Protein AF-A0A832N9L0-F1 (afdb_monomer)

Nearest PDB structures (foldseek):
  5z09-assembly2_E-2  TM=8.535E-01  e=6.935E-09  Sulfurisphaera tokodaii str. 7
  5z09-assembly1_F-3  TM=8.499E-01  e=8.790E-09  Sulfurisphaera tokodaii str. 7
  5z0a-assembly2_C-3  TM=7.255E-01  e=1.412E-08  Sulfurisphaera tokodaii str. 7
  5z0a-assembly2_F  TM=7.229E-01  e=5.854E-08  Sulfurisphaera tokodaii str. 7
  5z0a-assembly1_E-2  TM=6.183E-01  e=2.268E-08  Sulfurisphaera tokodaii str. 7

Mean predicted aligned error: 8.1 Å

Foldseek 3Di:
DDDDPPPPPQDPVRDDPVRLPPQAQCCVQCVDVVVDPQPPLRPDPGNLSSLVCLQVSLVVDAAPDDPVQVVQQVPFDFDDDPPFAGTGGEAADALEAADGQEHEAEDPEYEYHEHNEYADHQEYAYEDPYYEYEYALEYHEHLEYHHEHHYAEHNEYEYNEYEEYYEAEEYVEYAYCAYAYPSEYAYAPEYHDRQHYEYYSEYEYYQEYGNEYAESEYAYAEPVVVVAGHYPNAHEAHYSEYHGYSEYDAHHEYFFFADPVQDFDWAADPNDIGGPVHSTHGEYAEHNEYAHHCEYEYHYFYEYACEYHYHNHYGGHYHYYNYYHDDDDDDDDDDDD

Sequence (337 aa):
MGEVKVLRTVDPYGLKPEEVPPMLLLHHYIREPERFRHAAVFQGRFAWDPLKAIGPYLEQLEPQVPSRAREAVAAAQPVSLRNGELQGRIVVEEGAEIEPFVLLRAVEGAIYIGPRARIRAFTRIEAKGGDLYLLEETVIGMGCDIEGFGAIGCGSTLVDTTLRGKVLIGEETKLTKAVVLGPSCVGNHCELRPGAFLRENSLLGDFVEFRSESKNSILLDGLRERGNDTAAAHYSYIGDSIIGRGVNFGAGTKTSNLKVDRSPVSVVVEGVRYPTGLRKFGAVVGDLTQTGCLAVFDPGALVGPETLVYPGAALRGYYPPRSIVKVRQVQEIVERR

pLDDT: mean 85.06, std 20.21, range [24.2, 98.88]

Solvent-accessible surface area (backbone atoms only — not comparable to full-atom values): 16357 Å² total; per-residue (Å²): 141,79,83,79,77,80,75,80,77,76,60,97,78,75,72,57,86,86,75,52,68,90,85,23,56,46,67,76,79,53,81,52,62,89,77,38,97,71,61,80,57,56,85,39,85,41,68,67,44,31,69,78,42,41,48,68,46,48,68,65,57,75,61,96,65,60,68,71,57,55,52,48,58,72,70,49,63,70,45,79,51,88,95,72,43,40,37,30,24,65,46,78,36,71,73,43,43,75,43,70,68,39,41,40,37,20,78,41,38,30,34,38,38,23,40,47,15,36,38,34,38,56,20,40,41,30,14,39,88,28,49,25,36,39,27,39,42,17,32,42,30,45,54,21,37,37,41,15,18,33,27,38,22,40,52,13,36,36,28,40,22,39,39,35,42,42,37,37,38,26,34,53,19,36,33,31,42,21,38,42,30,32,36,24,36,39,27,32,53,19,40,31,36,71,61,16,33,37,31,44,28,20,38,39,29,32,36,28,37,32,17,20,40,35,29,39,18,39,37,36,29,26,37,63,96,76,76,28,43,12,29,32,64,38,58,24,40,37,27,38,24,40,37,28,35,18,20,36,44,22,46,44,20,32,29,38,21,62,50,90,88,68,48,67,34,50,31,40,51,97,87,45,76,44,77,67,88,31,62,56,28,2,29,41,38,24,35,47,20,38,36,27,40,44,20,34,27,34,44,36,13,35,38,28,34,50,19,39,35,36,54,62,29,78,40,72,29,61,42,64,55,67,36,75,50,74,70,89,80,83,89,81,90,76,86,89,125

Structure (mmCIF, N/CA/C/O backbone):
data_AF-A0A832N9L0-F1
#
_entry.id   AF-A0A832N9L0-F1
#
loop_
_atom_site.group_PDB
_atom_site.id
_atom_site.type_symbol
_atom_site.label_atom_id
_atom_site.label_alt_id
_atom_site.label_comp_id
_atom_site.label_asym_id
_atom_site.label_entity_id
_atom_site.label_seq_id
_atom_site.pdbx_PDB_ins_code
_atom_site.Cartn_x
_atom_site.Cartn_y
_atom_site.Cartn_z
_atom_site.occupancy
_atom_site.B_iso_or_equiv
_atom_site.auth_seq_id
_atom_site.auth_comp_id
_atom_site.auth_asym_id
_atom_site.auth_atom_id
_atom_site.pdbx_PDB_model_num
ATOM 1 N N . MET A 1 1 ? -4.732 49.458 -4.883 1.00 34.81 1 MET A N 1
ATOM 2 C CA . MET A 1 1 ? -4.219 48.078 -5.018 1.00 34.81 1 MET A CA 1
ATOM 3 C C . MET A 1 1 ? -4.091 47.542 -3.600 1.00 34.81 1 MET A C 1
ATOM 5 O O . MET A 1 1 ? -3.136 47.882 -2.935 1.00 34.81 1 MET A O 1
ATOM 9 N N . GLY A 1 2 ? -5.115 46.982 -2.971 1.00 32.78 2 GLY A N 1
ATOM 10 C CA . GLY A 1 2 ? -5.870 45.798 -3.367 1.00 32.78 2 GLY A CA 1
ATOM 11 C C . GLY A 1 2 ? -5.664 44.767 -2.254 1.00 32.78 2 GLY A C 1
ATOM 12 O O . GLY A 1 2 ? -4.995 43.767 -2.476 1.00 32.78 2 GLY A O 1
ATOM 13 N N . GLU A 1 3 ? -6.137 45.072 -1.038 1.00 24.73 3 GLU A N 1
ATOM 14 C CA . GLU A 1 3 ? -6.101 44.133 0.087 1.00 24.73 3 GLU A CA 1
ATOM 15 C C . GLU A 1 3 ? -7.002 42.938 -0.229 1.00 24.73 3 GLU A C 1
ATOM 17 O O . GLU A 1 3 ? -8.202 43.073 -0.488 1.00 24.73 3 GLU A O 1
ATOM 22 N N . VAL A 1 4 ? -6.398 41.754 -0.231 1.00 25.95 4 VAL A N 1
ATOM 23 C CA . VAL A 1 4 ? -7.092 40.484 -0.397 1.00 25.95 4 VAL A CA 1
ATOM 24 C C . VAL A 1 4 ? -7.967 40.262 0.837 1.00 25.95 4 VAL A C 1
ATOM 26 O O . VAL A 1 4 ? -7.478 39.992 1.932 1.00 25.95 4 VAL A O 1
ATOM 29 N N . LYS A 1 5 ? -9.287 40.369 0.651 1.00 24.44 5 LYS A N 1
ATOM 30 C CA . LYS A 1 5 ? -10.292 39.885 1.602 1.00 24.44 5 LYS A CA 1
ATOM 31 C C . LYS A 1 5 ? -10.069 38.391 1.832 1.00 24.44 5 LYS A C 1
ATOM 33 O O . LYS A 1 5 ? -10.414 37.576 0.979 1.00 24.44 5 LYS A O 1
ATOM 38 N N . VAL A 1 6 ? -9.568 38.028 3.010 1.00 26.53 6 VAL A N 1
ATOM 39 C CA . VAL A 1 6 ? -9.720 36.668 3.533 1.00 26.53 6 VAL A CA 1
ATOM 40 C C . VAL A 1 6 ? -11.212 36.464 3.783 1.00 26.53 6 VAL A C 1
ATOM 42 O O . VAL A 1 6 ? -11.793 37.024 4.716 1.00 26.53 6 VAL A O 1
ATOM 45 N N . LEU A 1 7 ? -11.857 35.717 2.889 1.00 24.20 7 LEU A N 1
ATOM 46 C CA . LEU A 1 7 ? -13.220 35.247 3.077 1.00 24.20 7 LEU A CA 1
ATOM 47 C C . LEU A 1 7 ? -13.243 34.398 4.349 1.00 24.20 7 LEU A C 1
ATOM 49 O O . LEU A 1 7 ? -12.723 33.286 4.375 1.00 24.20 7 LEU A O 1
ATOM 53 N N . ARG A 1 8 ? -13.852 34.938 5.410 1.00 29.02 8 ARG A N 1
ATOM 54 C CA . ARG A 1 8 ? -14.353 34.150 6.538 1.00 29.02 8 ARG A CA 1
ATOM 55 C C . ARG A 1 8 ? -15.332 33.125 5.966 1.00 29.02 8 ARG A C 1
ATOM 57 O O . ARG A 1 8 ? -16.498 33.439 5.742 1.00 29.02 8 ARG A O 1
ATOM 64 N N . THR A 1 9 ? -14.852 31.919 5.688 1.00 29.98 9 THR A N 1
ATOM 65 C CA . THR A 1 9 ? -15.706 30.771 5.397 1.00 29.98 9 THR A CA 1
ATOM 66 C C . THR A 1 9 ? -16.402 30.387 6.690 1.00 29.98 9 THR A C 1
ATOM 68 O O . THR A 1 9 ? -15.803 29.833 7.609 1.00 29.98 9 THR A O 1
ATOM 71 N N . VAL A 1 10 ? -17.668 30.777 6.759 1.00 29.03 10 VAL A N 1
ATOM 72 C CA . VAL A 1 10 ? -18.634 30.364 7.767 1.00 29.03 10 VAL A CA 1
ATOM 73 C C . VAL A 1 10 ? -18.760 28.841 7.702 1.00 29.03 10 VAL A C 1
ATOM 75 O O . VAL A 1 10 ? -19.057 28.278 6.650 1.00 29.03 10 VAL A O 1
ATOM 78 N N . ASP A 1 11 ? -18.494 28.188 8.830 1.00 36.66 11 ASP A N 1
ATOM 79 C CA . ASP A 1 11 ? -18.790 26.780 9.075 1.00 36.66 11 ASP A CA 1
ATOM 80 C C . ASP A 1 11 ? -20.298 26.518 8.864 1.00 36.66 11 ASP A C 1
ATOM 82 O O . ASP A 1 11 ? -21.103 27.154 9.551 1.00 36.66 11 ASP A O 1
ATOM 86 N N . PRO A 1 12 ? -20.716 25.583 7.986 1.00 33.91 12 PRO A N 1
ATOM 87 C CA . PRO A 1 12 ? -22.130 25.237 7.808 1.00 33.91 12 PRO A CA 1
ATOM 88 C C . PRO A 1 12 ? -22.796 24.642 9.065 1.00 33.91 12 PRO A C 1
ATOM 90 O O . PRO A 1 12 ? -24.011 24.456 9.068 1.00 33.91 12 PRO A O 1
ATOM 93 N N . TYR A 1 13 ? -22.037 24.366 10.132 1.00 38.78 13 TYR A N 1
ATOM 94 C CA . TYR A 1 13 ? -22.531 23.811 11.396 1.00 38.78 13 TYR A CA 1
ATOM 95 C C . TYR A 1 13 ? -22.409 24.759 12.601 1.00 38.78 13 TYR A C 1
ATOM 97 O O . TYR A 1 13 ? -22.777 24.371 13.707 1.00 38.78 13 TYR A O 1
ATOM 105 N N . GLY A 1 14 ? -21.943 26.000 12.404 1.00 35.03 14 GLY A N 1
ATOM 106 C CA . GLY A 1 14 ? -22.014 27.062 13.417 1.00 35.03 14 GLY A CA 1
ATOM 107 C C . GLY A 1 14 ? -21.220 26.839 14.712 1.00 35.03 14 GLY A C 1
ATOM 108 O O . GLY A 1 14 ? -21.546 27.471 15.714 1.00 35.03 14 GLY A O 1
ATOM 109 N N . LEU A 1 15 ? -20.199 25.975 14.723 1.00 38.72 15 LEU A N 1
ATOM 110 C CA . LEU A 1 15 ? -19.393 25.724 15.925 1.00 38.72 15 LEU A CA 1
ATOM 111 C C . LEU A 1 15 ? -18.181 26.659 15.964 1.00 38.72 15 LEU A C 1
ATOM 113 O O . LEU A 1 15 ? -17.512 26.867 14.945 1.00 38.72 15 LEU A O 1
ATOM 117 N N . LYS A 1 16 ? -17.863 27.211 17.141 1.00 35.41 16 LYS A N 1
ATOM 118 C CA . LYS A 1 16 ? -16.659 28.038 17.301 1.00 35.41 16 LYS A CA 1
ATOM 119 C C . LYS A 1 16 ? -15.402 27.152 17.250 1.00 35.41 16 LYS A C 1
ATOM 121 O O . LYS A 1 16 ? -15.443 26.021 17.730 1.00 35.41 16 LYS A O 1
ATOM 126 N N . PRO A 1 17 ? -14.261 27.646 16.731 1.00 37.56 17 PRO A N 1
ATOM 127 C CA . PRO A 1 17 ? -12.997 26.891 16.675 1.00 37.56 17 PRO A CA 1
ATOM 128 C C . PRO A 1 17 ? -12.524 26.331 18.028 1.00 37.56 17 PRO A C 1
ATOM 130 O O . PRO A 1 17 ? -11.826 25.327 18.075 1.00 37.56 17 PRO A O 1
ATOM 133 N N . GLU A 1 18 ? -12.936 26.975 19.116 1.00 39.94 18 GLU A N 1
ATOM 134 C CA . GLU A 1 18 ? -12.575 26.685 20.512 1.00 39.94 18 GLU A CA 1
ATOM 135 C C . GLU A 1 18 ? -13.487 25.612 21.146 1.00 39.94 18 GLU A C 1
ATOM 137 O O . GLU A 1 18 ? -13.182 25.075 22.205 1.00 39.94 18 GLU A O 1
ATOM 142 N N . GLU A 1 19 ? -14.604 25.286 20.483 1.00 39.38 19 GLU A N 1
ATOM 143 C CA . GLU A 1 19 ? -15.610 24.292 20.895 1.00 39.38 19 GLU A CA 1
ATOM 144 C C . GLU A 1 19 ? -15.418 22.943 20.173 1.00 39.38 19 GLU A C 1
ATOM 146 O O . GLU A 1 19 ? -16.150 21.983 20.416 1.00 39.38 19 GLU A O 1
ATOM 151 N N . VAL A 1 20 ? -14.428 22.850 19.279 1.00 39.00 20 VAL A N 1
ATOM 152 C CA . VAL A 1 20 ? -13.990 21.587 18.680 1.00 39.00 20 VAL A CA 1
ATOM 153 C C . VAL A 1 20 ? -13.018 20.944 19.672 1.00 39.00 20 VAL A C 1
ATOM 155 O O . VAL A 1 20 ? -11.982 21.551 19.956 1.00 39.00 20 VAL A O 1
ATOM 158 N N . PRO A 1 21 ? -13.298 19.745 20.225 1.00 34.75 21 PRO A N 1
ATOM 159 C CA . PRO A 1 21 ? -12.350 19.102 21.122 1.00 34.75 21 PRO A CA 1
ATOM 160 C C . PRO A 1 21 ? -10.992 18.978 20.407 1.00 34.75 21 PRO A C 1
ATOM 162 O O . PRO A 1 21 ? -10.986 18.754 19.192 1.00 34.75 21 PRO A O 1
ATOM 165 N N . PRO A 1 22 ? -9.848 19.009 21.115 1.00 40.19 22 PRO A N 1
ATOM 166 C CA . PRO A 1 22 ? -8.506 18.790 20.544 1.00 40.19 22 PRO A CA 1
ATOM 167 C C . PRO A 1 22 ? -8.321 17.480 19.731 1.00 40.19 22 PRO A C 1
ATOM 169 O O . PRO A 1 22 ? -7.238 17.190 19.236 1.00 40.19 22 PRO A O 1
ATOM 172 N N . MET A 1 23 ? -9.375 16.673 19.603 1.00 38.78 23 MET A N 1
ATOM 173 C CA . MET A 1 23 ? -9.450 15.259 19.236 1.00 38.78 23 MET A CA 1
ATOM 174 C C . MET A 1 23 ? -9.637 14.972 17.740 1.00 38.78 23 MET A C 1
ATOM 176 O O . MET A 1 23 ? -9.921 13.838 17.360 1.00 38.78 23 MET A O 1
ATOM 180 N N . LEU A 1 24 ? -9.506 15.977 16.878 1.00 43.91 24 LEU A N 1
ATOM 181 C CA . LEU A 1 24 ? -9.809 15.856 15.445 1.00 43.91 24 LEU A CA 1
ATOM 182 C C . LEU A 1 24 ? -8.749 16.468 14.523 1.00 43.91 24 LEU A C 1
ATOM 184 O O . LEU A 1 24 ? -8.875 16.380 13.304 1.00 43.91 24 LEU A O 1
ATOM 188 N N . LEU A 1 25 ? -7.680 17.023 15.095 1.00 40.19 25 LEU A N 1
ATOM 189 C CA . LEU A 1 25 ? -6.563 17.581 14.349 1.00 40.19 25 LEU A CA 1
ATOM 190 C C . LEU A 1 25 ? -5.499 16.511 14.102 1.00 40.19 25 LEU A C 1
ATOM 192 O O . LEU A 1 25 ? -4.836 16.024 15.017 1.00 40.19 25 LEU A O 1
ATOM 196 N N . LEU A 1 26 ? -5.265 16.234 12.824 1.00 42.19 26 LEU A N 1
ATOM 197 C CA . LEU A 1 26 ? -4.136 15.453 12.314 1.00 42.19 26 LEU A CA 1
ATOM 198 C C . LEU A 1 26 ? -2.754 16.004 12.710 1.00 42.19 26 LEU A C 1
ATOM 200 O O . LEU A 1 26 ? -1.742 15.329 12.546 1.00 42.19 26 LEU A O 1
ATOM 204 N N . HIS A 1 27 ? -2.715 17.204 13.292 1.00 35.72 27 HIS A N 1
ATOM 205 C CA . HIS A 1 27 ? -1.514 17.924 13.700 1.00 35.72 27 HIS A CA 1
ATOM 206 C C . HIS A 1 27 ? -0.640 17.171 14.723 1.00 35.72 27 HIS A C 1
ATOM 208 O O . HIS A 1 27 ? 0.566 17.383 14.760 1.00 35.72 27 HIS A O 1
ATOM 214 N N . HIS A 1 28 ? -1.202 16.257 15.528 1.00 37.06 28 HIS A N 1
ATOM 215 C CA . HIS A 1 28 ? -0.383 15.406 16.406 1.00 37.06 28 HIS A CA 1
ATOM 216 C C . HIS A 1 28 ? 0.198 14.172 15.690 1.00 37.06 28 HIS A C 1
ATOM 218 O O . HIS A 1 28 ? 1.250 13.675 16.088 1.00 37.06 28 HIS A O 1
ATOM 224 N N . TYR A 1 29 ? -0.454 13.705 14.619 1.00 40.94 29 TYR A N 1
ATOM 225 C CA . TYR A 1 29 ? -0.034 12.543 13.825 1.00 40.94 29 TYR A CA 1
ATOM 226 C C . TYR A 1 29 ? 1.082 12.875 12.829 1.00 40.94 29 TYR A C 1
ATOM 228 O O . TYR A 1 29 ? 1.861 12.003 12.457 1.00 40.94 29 TYR A O 1
ATOM 236 N N . ILE A 1 30 ? 1.213 14.150 12.452 1.00 42.72 30 ILE A N 1
ATOM 237 C CA . ILE A 1 30 ? 2.228 14.643 11.516 1.00 42.72 30 ILE A CA 1
ATOM 238 C C . ILE A 1 30 ? 3.108 15.656 12.246 1.00 42.72 30 ILE A C 1
ATOM 240 O O . ILE A 1 30 ? 3.036 16.859 12.022 1.00 42.72 30 ILE A O 1
ATOM 244 N N . ARG A 1 31 ? 3.939 15.167 13.171 1.00 34.69 31 ARG A N 1
ATOM 245 C CA . ARG A 1 31 ? 4.931 16.005 13.867 1.00 34.69 31 ARG A CA 1
ATOM 246 C C . ARG A 1 31 ? 6.103 16.440 12.978 1.00 34.69 31 ARG A C 1
ATOM 248 O O . ARG A 1 31 ? 6.899 17.259 13.417 1.00 34.69 31 ARG A O 1
ATOM 255 N N . GLU A 1 32 ? 6.207 15.921 11.754 1.00 36.12 32 GLU A N 1
ATOM 256 C CA . GLU A 1 32 ? 7.332 16.187 10.850 1.00 36.12 32 GLU A CA 1
ATOM 257 C C . GLU A 1 32 ? 6.875 16.310 9.378 1.00 36.12 32 GLU A C 1
ATOM 259 O O . GLU A 1 32 ? 7.109 15.403 8.579 1.00 36.12 32 GLU A O 1
ATOM 264 N N . PRO A 1 33 ? 6.212 17.418 8.986 1.00 34.31 33 PRO A N 1
ATOM 265 C CA . PRO A 1 33 ? 5.787 17.651 7.598 1.00 34.31 33 PRO A CA 1
ATOM 266 C C . PRO A 1 33 ? 6.955 17.669 6.595 1.00 34.31 33 PRO A C 1
ATOM 268 O O . PRO A 1 33 ? 6.757 17.342 5.433 1.00 34.31 33 PRO A O 1
ATOM 271 N N . GLU A 1 34 ? 8.174 17.965 7.053 1.00 34.81 34 GLU A N 1
ATOM 272 C CA . GLU A 1 34 ? 9.410 17.933 6.256 1.00 34.81 34 GLU A CA 1
ATOM 273 C C . GLU A 1 34 ? 9.830 16.502 5.849 1.00 34.81 34 GLU A C 1
ATOM 275 O O . GLU A 1 34 ? 10.510 16.318 4.841 1.00 34.81 34 GLU A O 1
ATOM 280 N N . ARG A 1 35 ? 9.431 15.473 6.619 1.00 37.09 35 ARG A N 1
ATOM 281 C CA . ARG A 1 35 ? 9.745 14.059 6.324 1.00 37.09 35 ARG A CA 1
ATOM 282 C C . ARG A 1 35 ? 8.719 13.392 5.413 1.00 37.09 35 ARG A C 1
ATOM 284 O O . ARG A 1 35 ? 9.039 12.413 4.751 1.00 37.09 35 ARG A O 1
ATOM 291 N N . PHE A 1 36 ? 7.511 13.944 5.332 1.00 39.38 36 PHE A N 1
ATOM 292 C CA . PHE A 1 36 ? 6.449 13.451 4.463 1.00 39.38 36 PHE A CA 1
ATOM 293 C C . PHE A 1 36 ? 6.337 14.332 3.218 1.00 39.38 36 PHE A C 1
ATOM 295 O O . PHE A 1 36 ? 5.677 15.370 3.233 1.00 39.38 36 PHE A O 1
ATOM 302 N N . ARG A 1 37 ? 6.843 13.855 2.073 1.00 40.78 37 ARG A N 1
ATOM 303 C CA . ARG A 1 37 ? 6.561 14.472 0.756 1.00 40.78 37 ARG A CA 1
ATOM 304 C C . ARG A 1 37 ? 5.060 14.450 0.385 1.00 40.78 37 ARG A C 1
ATOM 306 O O . ARG A 1 37 ? 4.681 14.979 -0.654 1.00 40.78 37 ARG A O 1
ATOM 313 N N . HIS A 1 38 ? 4.201 13.874 1.240 1.00 43.31 38 HIS A N 1
ATOM 314 C CA . HIS A 1 38 ? 2.787 13.598 0.990 1.00 43.31 38 HIS A CA 1
ATOM 315 C C . HIS A 1 38 ? 1.777 14.324 1.922 1.00 43.31 38 HIS A C 1
ATOM 317 O O . HIS A 1 38 ? 0.628 13.902 2.060 1.00 43.31 38 HIS A O 1
ATOM 323 N N . ALA A 1 39 ? 2.180 15.415 2.582 1.00 37.22 39 ALA A N 1
ATOM 324 C CA . ALA A 1 39 ? 1.430 16.042 3.682 1.00 37.22 39 ALA A CA 1
ATOM 325 C C . ALA A 1 39 ? 0.115 16.781 3.313 1.00 37.22 39 ALA A C 1
ATOM 327 O O . ALA A 1 39 ? -0.620 17.201 4.210 1.00 37.22 39 ALA A O 1
ATOM 328 N N . ALA A 1 40 ? -0.225 16.956 2.030 1.00 42.19 40 ALA A N 1
ATOM 329 C CA . ALA A 1 40 ? -1.304 17.871 1.625 1.00 42.19 40 ALA A CA 1
ATOM 330 C C . ALA A 1 40 ? -2.737 17.391 1.962 1.00 42.19 40 ALA A C 1
ATOM 332 O O . ALA A 1 40 ? -3.645 18.213 2.064 1.00 42.19 40 ALA A O 1
ATOM 333 N N . VAL A 1 41 ? -2.966 16.090 2.187 1.00 47.59 41 VAL A N 1
ATOM 334 C CA . VAL A 1 41 ? -4.328 15.523 2.397 1.00 47.59 41 VAL A CA 1
ATOM 335 C C . VAL A 1 41 ? -4.897 15.800 3.789 1.00 47.59 41 VAL A C 1
ATOM 337 O O . VAL A 1 41 ? -6.071 15.560 4.060 1.00 47.59 41 VAL A O 1
ATOM 340 N N . PHE A 1 42 ? -4.065 16.278 4.707 1.00 51.81 42 PHE A N 1
ATOM 341 C CA . PHE A 1 42 ? -4.336 16.191 6.137 1.00 51.81 42 PHE A CA 1
ATOM 342 C C . PHE A 1 42 ? -4.839 17.493 6.777 1.00 51.81 42 PHE A C 1
ATOM 344 O O . PHE A 1 42 ? -4.946 17.582 7.998 1.00 51.81 42 PHE A O 1
ATOM 351 N N . GLN A 1 43 ? -5.207 18.490 5.968 1.00 52.72 43 GLN A N 1
ATOM 352 C CA . GLN A 1 43 ? -5.701 19.803 6.417 1.00 52.72 43 GLN A CA 1
ATOM 353 C C . GLN A 1 43 ? -7.213 19.828 6.740 1.00 52.72 43 GLN A C 1
ATOM 355 O O . GLN A 1 43 ? -7.864 20.868 6.659 1.00 52.72 43 GLN A O 1
ATOM 360 N N . GLY A 1 44 ? -7.793 18.675 7.083 1.00 57.47 44 GLY A N 1
ATOM 361 C CA . GLY A 1 44 ? -9.218 18.531 7.381 1.00 57.47 44 GLY A CA 1
ATOM 362 C C . GLY A 1 44 ? -9.611 19.017 8.778 1.00 57.47 44 GLY A C 1
ATOM 363 O O . GLY A 1 44 ? -8.784 19.105 9.684 1.00 57.47 44 GLY A O 1
ATOM 364 N N . ARG A 1 45 ? -10.906 19.290 8.965 1.00 64.81 45 ARG A N 1
ATOM 365 C CA . ARG A 1 45 ? -11.477 19.622 10.280 1.00 64.81 45 ARG A CA 1
ATOM 366 C C . ARG A 1 45 ? -11.560 18.388 11.173 1.00 64.81 45 ARG A C 1
ATOM 368 O O . ARG A 1 45 ? -11.457 18.505 12.391 1.00 64.81 45 ARG A O 1
ATOM 375 N N . PHE A 1 46 ? -11.797 17.233 10.562 1.00 72.44 46 PHE A N 1
ATOM 376 C CA . PHE A 1 46 ? -11.941 15.953 11.230 1.00 72.44 46 PHE A CA 1
ATOM 377 C C . PHE A 1 46 ? -10.844 14.977 10.813 1.00 72.44 46 PHE A C 1
ATOM 379 O O . PHE A 1 46 ? -10.421 14.955 9.658 1.00 72.44 46 PHE A O 1
ATOM 386 N N . ALA A 1 47 ? -10.466 14.080 11.728 1.00 71.75 47 ALA A N 1
ATOM 387 C CA . ALA A 1 47 ? -9.443 13.066 11.478 1.00 71.75 47 ALA A CA 1
ATOM 388 C C . ALA A 1 47 ? -9.752 12.163 10.266 1.00 71.75 47 ALA A C 1
ATOM 390 O O . ALA A 1 47 ? -8.825 11.661 9.648 1.00 71.75 47 ALA A O 1
ATOM 391 N N . TRP A 1 48 ? -11.029 11.972 9.900 1.00 84.69 48 TRP A N 1
ATOM 392 C CA . TRP A 1 48 ? -11.468 11.160 8.752 1.00 84.69 48 TRP A CA 1
ATOM 393 C C . TRP A 1 48 ? -11.674 11.943 7.450 1.00 84.69 48 TRP A C 1
ATOM 395 O O . TRP A 1 48 ? -11.990 11.343 6.424 1.00 84.69 48 TRP A O 1
ATOM 405 N N . ASP A 1 49 ? -11.526 13.269 7.456 1.00 81.81 49 ASP A N 1
ATOM 406 C CA . ASP A 1 49 ? -11.660 14.069 6.235 1.00 81.81 49 ASP A CA 1
ATOM 407 C C . ASP A 1 49 ? -10.674 13.688 5.117 1.00 81.81 49 ASP A C 1
ATOM 409 O O . ASP A 1 49 ? -11.099 13.740 3.959 1.00 81.81 49 ASP A O 1
ATOM 413 N N . PRO A 1 50 ? -9.434 13.214 5.387 1.00 83.19 50 PRO A N 1
ATOM 414 C CA . PRO A 1 50 ? -8.548 12.744 4.323 1.00 83.19 50 PRO A CA 1
ATOM 415 C C . PRO A 1 50 ? -9.169 11.653 3.446 1.00 83.19 50 PRO A C 1
ATOM 417 O O . PRO A 1 50 ? -8.890 11.596 2.253 1.00 83.19 50 PRO A O 1
ATOM 420 N N . LEU A 1 51 ? -10.083 10.836 3.984 1.00 87.88 51 LEU A N 1
ATOM 421 C CA . LEU A 1 51 ? -10.768 9.783 3.224 1.00 87.88 51 LEU A CA 1
ATOM 422 C C . LEU A 1 51 ? -11.663 10.326 2.099 1.00 87.88 51 LEU A C 1
ATOM 424 O O . LEU A 1 51 ? -12.004 9.585 1.180 1.00 87.88 51 LEU A O 1
ATOM 428 N N . LYS A 1 52 ? -12.056 11.605 2.160 1.00 85.38 52 LYS A N 1
ATOM 429 C CA . LYS A 1 52 ? -12.826 12.280 1.100 1.00 85.38 52 LYS A CA 1
ATOM 430 C C . LYS A 1 52 ? -11.936 12.775 -0.038 1.00 85.38 52 LYS A C 1
ATOM 432 O O . LYS A 1 52 ? -12.425 12.948 -1.149 1.00 85.38 52 LYS A O 1
ATOM 437 N N . ALA A 1 53 ? -10.661 13.034 0.248 1.00 82.75 53 ALA A N 1
ATOM 438 C CA . ALA A 1 53 ? -9.734 13.696 -0.664 1.00 82.75 53 ALA A CA 1
ATOM 439 C C . ALA A 1 53 ? -8.586 12.793 -1.137 1.00 82.75 53 ALA A C 1
ATOM 441 O O . ALA A 1 53 ? -7.887 13.167 -2.071 1.00 82.75 53 ALA A O 1
ATOM 442 N N . ILE A 1 54 ? -8.401 11.610 -0.542 1.00 84.06 54 ILE A N 1
ATOM 443 C CA . ILE A 1 54 ? -7.278 10.715 -0.842 1.00 84.06 54 ILE A CA 1
ATOM 444 C C . ILE A 1 54 ? -7.210 10.300 -2.313 1.00 84.06 54 ILE A C 1
ATOM 446 O O . ILE A 1 54 ? -6.135 10.364 -2.894 1.00 84.06 54 ILE A O 1
ATOM 450 N N . GLY A 1 55 ? -8.334 9.934 -2.937 1.00 85.31 55 GLY A N 1
ATOM 451 C CA . GLY A 1 55 ? -8.360 9.587 -4.362 1.00 85.31 55 GLY A CA 1
ATOM 452 C C . GLY A 1 55 ? -7.905 10.749 -5.250 1.00 85.31 55 GLY A C 1
ATOM 453 O O . GLY A 1 55 ? -6.860 10.626 -5.890 1.00 85.31 55 GLY A O 1
ATOM 454 N N . PRO A 1 56 ? -8.600 11.908 -5.217 1.00 83.75 56 PRO A N 1
ATOM 455 C CA . PRO A 1 56 ? -8.183 13.107 -5.949 1.00 83.75 56 PRO A CA 1
ATOM 456 C C . PRO A 1 56 ? -6.730 13.513 -5.683 1.00 83.75 56 PRO A C 1
ATOM 458 O O . PRO A 1 56 ? -6.020 13.946 -6.584 1.00 83.75 56 PRO A O 1
ATOM 461 N N . TYR A 1 57 ? -6.268 13.353 -4.447 1.00 82.56 57 TYR A N 1
ATOM 462 C CA . TYR A 1 57 ? -4.892 13.636 -4.081 1.00 82.56 57 TYR A CA 1
ATOM 463 C C . TYR A 1 57 ? -3.889 12.676 -4.740 1.00 82.56 57 TYR A C 1
ATOM 465 O O . TYR A 1 57 ? -2.915 13.124 -5.341 1.00 82.56 57 TYR A O 1
ATOM 473 N N . LEU A 1 58 ? -4.114 11.362 -4.665 1.00 82.06 58 LEU A N 1
ATOM 474 C CA . LEU A 1 58 ? -3.236 10.365 -5.288 1.00 82.06 58 LEU A CA 1
ATOM 475 C C . LEU A 1 58 ? -3.214 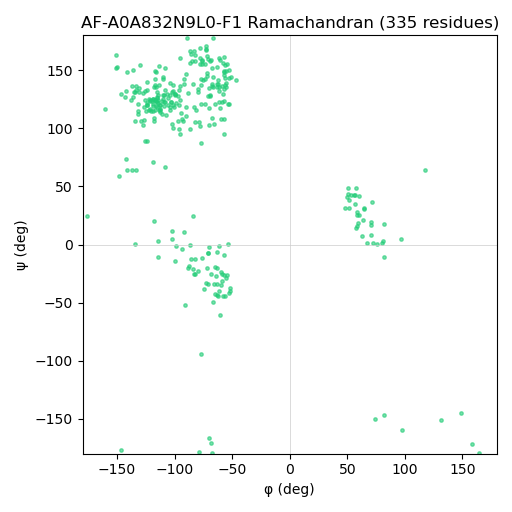10.527 -6.820 1.00 82.06 58 LEU A C 1
ATOM 477 O O . LEU A 1 58 ? -2.173 10.374 -7.465 1.00 82.06 58 LEU A O 1
ATOM 481 N N . GLU A 1 59 ? -4.337 10.924 -7.417 1.00 84.19 59 GLU A N 1
ATOM 482 C CA . GLU A 1 59 ? -4.417 11.290 -8.836 1.00 84.19 59 GLU A CA 1
ATOM 483 C C . GLU A 1 59 ? -3.584 12.525 -9.192 1.00 84.19 59 GLU A C 1
ATOM 485 O O . GLU A 1 59 ? -3.074 12.604 -10.310 1.00 84.19 59 GLU A O 1
ATOM 490 N N . GLN A 1 60 ? -3.352 13.436 -8.248 1.00 79.56 60 GLN A N 1
ATOM 491 C CA . GLN A 1 60 ? -2.495 14.613 -8.428 1.00 79.56 60 GLN A CA 1
ATOM 492 C C . GLN A 1 60 ? -1.020 14.347 -8.112 1.00 79.56 60 GLN A C 1
ATOM 494 O O . GLN A 1 60 ? -0.164 15.102 -8.561 1.00 79.56 60 GLN A O 1
ATOM 499 N N . LEU A 1 61 ? -0.697 13.277 -7.375 1.00 76.62 61 LEU A N 1
ATOM 500 C CA . LEU A 1 61 ? 0.687 12.981 -7.000 1.00 76.62 61 LEU A CA 1
ATOM 501 C C . LEU A 1 61 ? 1.587 12.763 -8.213 1.00 76.62 61 LEU A C 1
ATOM 503 O O . LEU A 1 61 ? 1.415 11.801 -8.960 1.00 76.62 61 LEU A O 1
ATOM 507 N N . GLU A 1 62 ? 2.590 13.612 -8.389 1.00 77.06 62 GLU A N 1
ATOM 508 C CA . GLU A 1 62 ? 3.605 13.354 -9.397 1.00 77.06 62 GLU A CA 1
ATOM 509 C C . GLU A 1 62 ? 4.600 12.288 -8.919 1.00 77.06 62 GLU A C 1
ATOM 511 O O . GLU A 1 62 ? 5.051 12.332 -7.769 1.00 77.06 62 GLU A O 1
ATOM 516 N N . PRO A 1 63 ? 4.986 11.345 -9.794 1.00 78.62 63 PRO A N 1
ATOM 517 C CA . PRO A 1 63 ? 6.083 10.441 -9.508 1.00 78.62 63 PRO A CA 1
ATOM 518 C C . PRO A 1 63 ? 7.381 11.219 -9.246 1.00 78.62 63 PRO A C 1
ATOM 520 O O . PRO A 1 63 ? 7.736 12.148 -9.986 1.00 78.62 63 PRO A O 1
ATOM 523 N N . GLN A 1 64 ? 8.115 10.810 -8.212 1.00 79.25 64 GLN A N 1
ATOM 524 C CA . GLN A 1 64 ? 9.437 11.351 -7.907 1.00 79.25 64 GLN A CA 1
ATOM 525 C C . GLN A 1 64 ? 10.452 10.744 -8.875 1.00 79.25 64 GLN A C 1
ATOM 527 O O . GLN A 1 64 ? 11.036 9.696 -8.630 1.00 79.25 64 GLN A O 1
ATOM 532 N N . VAL A 1 65 ? 10.596 11.393 -10.025 1.00 89.44 65 VAL A N 1
ATOM 533 C CA . VAL A 1 65 ? 11.423 10.927 -11.138 1.00 89.44 65 VAL A CA 1
ATOM 534 C C . VAL A 1 65 ? 12.579 11.908 -11.327 1.00 89.44 65 VAL A C 1
ATOM 536 O O . VAL A 1 65 ? 12.313 13.108 -11.444 1.00 89.44 65 VAL A O 1
ATOM 539 N N . PRO A 1 66 ? 13.840 11.439 -11.384 1.00 89.62 66 PRO A N 1
ATOM 540 C CA . PRO A 1 66 ? 14.996 12.300 -11.632 1.00 89.62 66 PRO A CA 1
ATOM 541 C C . PRO A 1 66 ? 14.864 13.105 -12.934 1.00 89.62 66 PRO A C 1
ATOM 543 O O . PRO A 1 66 ? 14.397 12.567 -13.939 1.00 89.62 66 PRO A O 1
ATOM 546 N N . SER A 1 67 ? 15.343 14.356 -12.959 1.00 92.06 67 SER A N 1
ATOM 547 C CA . SER A 1 67 ? 15.246 15.237 -14.140 1.00 92.06 67 SER A CA 1
ATOM 548 C C . SER A 1 67 ? 15.801 14.591 -15.409 1.00 92.06 67 SER A C 1
ATOM 550 O O . SER A 1 67 ? 15.134 14.620 -16.438 1.00 92.06 67 SER A O 1
ATOM 552 N N . ARG A 1 68 ? 16.944 13.894 -15.302 1.00 91.94 68 ARG A N 1
ATOM 553 C CA . ARG A 1 68 ? 17.554 13.140 -16.412 1.00 91.94 68 ARG A CA 1
ATOM 554 C C . ARG A 1 68 ? 16.576 12.173 -17.091 1.00 91.94 68 ARG A C 1
ATOM 556 O O . ARG A 1 68 ? 16.556 12.077 -18.308 1.00 91.94 68 ARG A O 1
ATOM 563 N N . ALA A 1 69 ? 15.726 11.498 -16.313 1.00 92.56 69 ALA A N 1
ATOM 564 C CA . ALA A 1 69 ? 14.779 10.521 -16.837 1.00 92.56 69 ALA A CA 1
ATOM 565 C C . ALA A 1 69 ? 13.614 11.208 -17.561 1.00 92.56 69 ALA A C 1
ATOM 567 O O . ALA A 1 69 ? 13.185 10.752 -18.620 1.00 92.56 69 ALA A O 1
ATOM 568 N N . ARG A 1 70 ? 13.134 12.343 -17.028 1.00 92.81 70 ARG A N 1
ATOM 569 C CA . ARG A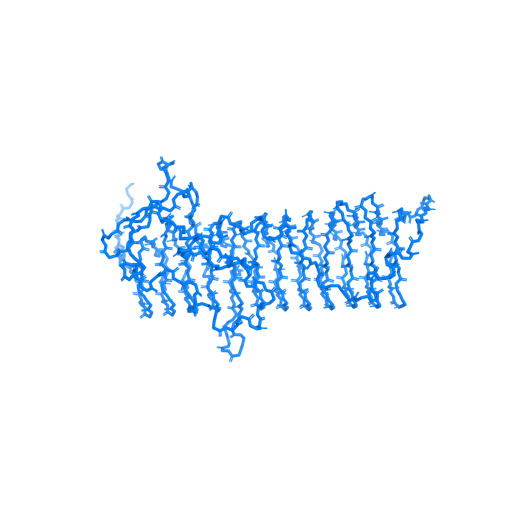 1 70 ? 12.108 13.166 -17.690 1.00 92.81 70 ARG A CA 1
ATOM 570 C C . ARG A 1 70 ? 12.633 13.757 -19.002 1.00 92.81 70 ARG A C 1
ATOM 572 O O . ARG A 1 70 ? 11.934 13.727 -20.009 1.00 92.81 70 ARG A O 1
ATOM 579 N N . GLU A 1 71 ? 13.868 14.253 -19.001 1.00 93.75 71 GLU A N 1
ATOM 580 C CA . GLU A 1 71 ? 14.541 14.784 -20.192 1.00 93.75 71 GLU A CA 1
ATOM 581 C C . GLU A 1 71 ? 14.744 13.698 -21.257 1.00 93.75 71 GLU A C 1
ATOM 583 O O . GLU A 1 71 ? 14.428 13.921 -22.426 1.00 93.75 71 GLU A O 1
ATOM 588 N N . ALA A 1 72 ? 15.176 12.499 -20.855 1.00 92.12 72 ALA A N 1
ATOM 589 C CA . ALA A 1 72 ? 15.335 11.367 -21.762 1.00 92.12 72 ALA A CA 1
ATOM 590 C C . ALA A 1 72 ? 13.999 10.947 -22.401 1.00 92.12 72 ALA A C 1
ATOM 592 O O . ALA A 1 72 ? 13.924 10.767 -23.616 1.00 92.12 72 ALA A O 1
ATOM 593 N N . VAL A 1 73 ? 12.917 10.869 -21.615 1.00 92.62 73 VAL A N 1
ATOM 594 C CA . VAL A 1 73 ? 11.559 10.603 -22.126 1.00 92.62 73 VAL A CA 1
ATOM 595 C C . VAL A 1 73 ? 11.082 11.696 -23.086 1.00 92.62 73 VAL A C 1
ATOM 597 O O . VAL A 1 73 ? 10.471 11.387 -24.112 1.00 92.62 73 VAL A O 1
ATOM 600 N N . ALA A 1 74 ? 11.372 12.966 -22.791 1.00 91.56 74 ALA A N 1
ATOM 601 C CA . ALA A 1 74 ? 11.004 14.085 -23.655 1.00 91.56 74 ALA A CA 1
ATOM 602 C C . ALA A 1 74 ? 11.747 14.057 -25.003 1.00 91.56 74 ALA A C 1
ATOM 604 O O . ALA A 1 74 ? 11.169 14.427 -26.025 1.00 91.56 74 ALA A O 1
ATOM 605 N N . ALA A 1 75 ? 12.998 13.588 -25.019 1.00 90.12 75 ALA A N 1
ATOM 606 C CA . ALA A 1 75 ? 13.811 13.447 -26.228 1.00 90.12 75 ALA A CA 1
ATOM 607 C C . ALA A 1 75 ? 13.533 12.151 -27.022 1.00 90.12 75 ALA A C 1
ATOM 609 O O . ALA A 1 75 ? 13.975 12.022 -28.166 1.00 90.12 75 ALA A O 1
ATOM 610 N N . ALA A 1 76 ? 12.814 11.186 -26.437 1.00 87.06 76 ALA A N 1
ATOM 611 C CA . ALA A 1 76 ? 12.628 9.855 -27.004 1.00 87.06 76 ALA A CA 1
ATOM 612 C C . ALA A 1 76 ? 11.759 9.852 -28.272 1.00 87.06 76 ALA A C 1
ATOM 614 O O . ALA A 1 76 ? 10.615 10.318 -28.277 1.00 87.06 76 ALA A O 1
ATOM 615 N N . GLN A 1 77 ? 12.268 9.227 -29.337 1.00 83.56 77 GLN A N 1
ATOM 616 C CA . GLN A 1 77 ? 11.496 8.951 -30.548 1.00 83.56 77 GLN A CA 1
ATOM 617 C C . GLN A 1 77 ? 10.796 7.585 -30.458 1.00 83.56 77 GLN A C 1
ATOM 619 O O . GLN A 1 77 ? 11.334 6.658 -29.849 1.00 83.56 77 GLN A O 1
ATOM 624 N N . PRO A 1 78 ? 9.596 7.422 -31.046 1.00 80.69 78 PRO A N 1
ATOM 625 C CA . PRO A 1 78 ? 8.913 6.134 -31.061 1.00 80.69 78 PRO A CA 1
ATOM 626 C C . PRO A 1 78 ? 9.716 5.060 -31.803 1.00 80.69 78 PRO A C 1
ATOM 628 O O . PRO A 1 78 ? 10.183 5.282 -32.919 1.00 80.69 78 PRO A O 1
ATOM 631 N N . VAL A 1 79 ? 9.793 3.868 -31.216 1.00 79.12 79 VAL A N 1
ATOM 632 C CA . VAL A 1 79 ? 10.371 2.667 -31.825 1.00 79.12 79 VAL A CA 1
ATOM 633 C C . VAL A 1 79 ? 9.244 1.674 -32.119 1.00 79.12 79 VAL A C 1
ATOM 635 O O . VAL A 1 79 ? 8.280 1.553 -31.360 1.00 79.12 79 VAL A O 1
ATOM 638 N N . SER A 1 80 ? 9.333 0.956 -33.239 1.00 68.06 80 SER A N 1
ATOM 639 C CA . SER A 1 80 ? 8.420 -0.146 -33.550 1.00 68.06 80 SER A CA 1
ATOM 640 C C . SER A 1 80 ? 9.197 -1.322 -34.128 1.00 68.06 80 SER A C 1
ATOM 642 O O . SER A 1 80 ? 9.895 -1.172 -35.128 1.00 68.06 80 SER A O 1
ATOM 644 N N . LEU A 1 81 ? 9.053 -2.494 -33.508 1.00 57.56 81 LEU A N 1
ATOM 645 C CA . LEU A 1 81 ? 9.580 -3.761 -34.015 1.00 57.56 81 LEU A CA 1
ATOM 646 C C . LEU A 1 81 ? 8.439 -4.777 -34.144 1.00 57.56 81 LEU A C 1
ATOM 648 O O . LEU A 1 81 ? 7.638 -4.950 -33.227 1.00 57.56 81 LEU A O 1
ATOM 652 N N . ARG A 1 82 ? 8.360 -5.469 -35.288 1.00 51.19 82 ARG A N 1
ATOM 653 C CA . ARG A 1 82 ? 7.459 -6.620 -35.472 1.00 51.19 82 ARG A CA 1
ATOM 654 C C . ARG A 1 82 ? 8.217 -7.917 -35.194 1.00 51.19 82 ARG A C 1
ATOM 656 O O . ARG A 1 82 ? 9.333 -8.080 -35.672 1.00 51.19 82 ARG A O 1
ATOM 663 N N . ASN A 1 83 ? 7.564 -8.827 -34.467 1.00 47.84 83 ASN A N 1
ATOM 664 C CA . ASN A 1 83 ? 8.068 -10.126 -33.989 1.00 47.84 83 ASN A CA 1
ATOM 665 C C . ASN A 1 83 ? 9.121 -10.056 -32.861 1.00 47.84 83 ASN A C 1
ATOM 667 O O . ASN A 1 83 ? 10.034 -10.875 -32.821 1.00 47.84 83 ASN A O 1
ATOM 671 N N . GLY A 1 84 ? 8.982 -9.094 -31.940 1.00 53.66 84 GLY A N 1
ATOM 672 C CA . GLY A 1 84 ? 9.826 -8.991 -30.736 1.00 53.66 84 GLY A CA 1
ATOM 673 C C . GLY A 1 84 ? 9.439 -7.877 -29.755 1.00 53.66 84 GLY A C 1
ATOM 674 O O . GLY A 1 84 ? 10.292 -7.395 -29.026 1.00 53.66 84 GLY A O 1
ATOM 675 N N . GLU A 1 85 ? 8.166 -7.463 -29.788 1.00 63.81 85 GLU A N 1
ATOM 676 C CA . GLU A 1 85 ? 7.431 -6.827 -28.680 1.00 63.81 85 GLU A CA 1
ATOM 677 C C . GLU A 1 85 ? 7.996 -5.534 -28.049 1.00 63.81 85 GLU A C 1
ATOM 679 O O . GLU A 1 85 ? 7.894 -5.337 -26.842 1.00 63.81 85 GLU A O 1
ATOM 684 N N . LEU A 1 86 ? 8.490 -4.603 -28.878 1.00 70.19 86 LEU A N 1
ATOM 685 C CA . LEU A 1 86 ? 8.681 -3.189 -28.513 1.00 70.19 86 LEU A CA 1
ATOM 686 C C . LEU A 1 86 ? 7.794 -2.292 -29.390 1.00 70.19 86 LEU A C 1
ATOM 688 O O . LEU A 1 86 ? 7.889 -2.321 -30.624 1.00 70.19 86 LEU A O 1
ATOM 692 N N . GLN A 1 87 ? 6.954 -1.463 -28.771 1.00 79.94 87 GLN A N 1
ATOM 693 C CA . GLN A 1 87 ? 6.130 -0.480 -29.482 1.00 79.94 87 GLN A CA 1
ATOM 694 C C . GLN A 1 87 ? 6.025 0.830 -28.699 1.00 79.94 87 GLN A C 1
ATOM 696 O O . GLN A 1 87 ? 5.666 0.816 -27.528 1.00 79.94 87 GLN A O 1
ATOM 701 N N . GLY A 1 88 ? 6.245 1.960 -29.372 1.00 88.00 88 GLY A N 1
ATOM 702 C CA . GLY A 1 88 ? 6.042 3.304 -28.825 1.00 88.00 88 GLY A CA 1
ATOM 703 C C . GLY A 1 88 ? 7.333 3.943 -28.311 1.00 88.00 88 GLY A C 1
ATOM 704 O O . GLY A 1 88 ? 8.425 3.578 -28.741 1.00 88.00 88 GLY A O 1
ATOM 705 N N . ARG A 1 89 ? 7.224 4.952 -27.440 1.00 92.38 89 ARG A N 1
ATOM 706 C CA . ARG A 1 89 ? 8.390 5.661 -26.884 1.00 92.38 89 ARG A CA 1
ATOM 707 C C . ARG A 1 89 ? 8.967 4.863 -25.719 1.00 92.38 89 ARG A C 1
ATOM 709 O O . ARG A 1 89 ? 8.368 4.824 -24.648 1.00 92.38 89 ARG A O 1
ATOM 716 N N . ILE A 1 90 ? 10.104 4.215 -25.941 1.00 93.94 90 ILE A N 1
ATOM 717 C CA . ILE A 1 90 ? 10.782 3.397 -24.933 1.00 93.94 90 ILE A CA 1
ATOM 718 C C . ILE A 1 90 ? 12.223 3.889 -24.817 1.00 93.94 90 ILE A C 1
ATOM 720 O O . ILE A 1 90 ? 12.935 3.951 -25.816 1.00 93.94 90 ILE A O 1
ATOM 724 N N . VAL A 1 91 ? 12.629 4.248 -23.602 1.00 94.94 91 VAL A N 1
ATOM 725 C CA . VAL A 1 91 ? 13.988 4.673 -23.258 1.00 94.94 91 VAL A CA 1
ATOM 726 C C . VAL A 1 91 ? 14.630 3.579 -22.426 1.00 94.94 91 VAL A C 1
ATOM 728 O O . VAL A 1 91 ? 14.048 3.139 -21.437 1.00 94.94 91 VAL A O 1
ATOM 731 N N . VAL A 1 92 ? 15.824 3.154 -22.826 1.00 94.94 92 VAL A N 1
ATOM 732 C CA . VAL A 1 92 ? 16.613 2.146 -22.118 1.00 94.94 92 VAL A CA 1
ATOM 733 C C . VAL A 1 92 ? 17.981 2.740 -21.830 1.00 94.94 92 VAL A C 1
ATOM 735 O O . VAL A 1 92 ? 18.720 3.069 -22.755 1.00 94.94 92 VAL A O 1
ATOM 738 N N . GLU A 1 93 ? 18.281 2.914 -20.550 1.00 95.31 93 GLU A N 1
ATOM 739 C CA . GLU A 1 93 ? 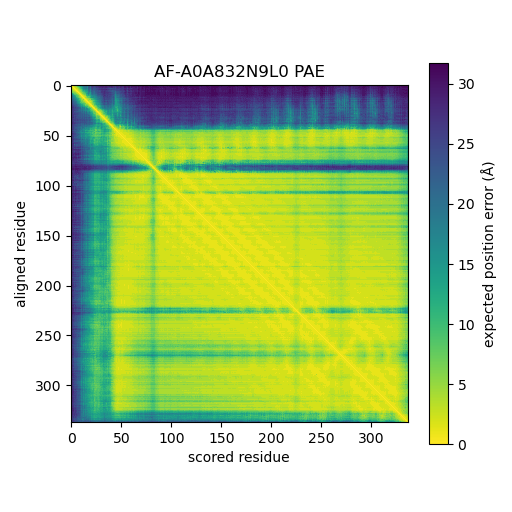19.531 3.503 -20.077 1.00 95.31 93 GLU A CA 1
ATOM 740 C C . GLU A 1 93 ? 20.672 2.482 -20.008 1.00 95.31 93 GLU A C 1
ATOM 742 O O . GLU A 1 93 ? 20.477 1.264 -20.062 1.00 95.31 93 GLU A O 1
ATOM 747 N N . GLU A 1 94 ? 21.894 2.994 -19.860 1.00 93.75 94 GLU A N 1
ATOM 748 C CA . GLU A 1 94 ? 23.104 2.177 -19.819 1.00 93.75 94 GLU A CA 1
ATOM 749 C C . GLU A 1 94 ? 23.062 1.111 -18.708 1.00 93.75 94 GLU A C 1
ATOM 751 O O . GLU A 1 94 ? 22.705 1.359 -17.550 1.00 93.75 94 GLU A O 1
ATOM 756 N N . GLY A 1 95 ? 23.444 -0.113 -19.075 1.00 95.12 95 GLY A N 1
ATOM 757 C CA . GLY A 1 95 ? 23.497 -1.256 -18.168 1.00 95.12 95 GLY A CA 1
ATOM 758 C C . GLY A 1 95 ? 22.139 -1.870 -17.827 1.00 95.12 95 GLY A C 1
ATOM 759 O O . GLY A 1 95 ? 22.114 -2.832 -17.064 1.00 95.12 95 GLY A O 1
ATOM 760 N N . ALA A 1 96 ? 21.025 -1.354 -18.357 1.00 96.75 96 ALA A N 1
ATOM 761 C CA . ALA A 1 96 ? 19.740 -2.026 -18.226 1.00 96.75 96 ALA A CA 1
ATOM 762 C C . ALA A 1 96 ? 19.737 -3.360 -18.995 1.00 96.75 96 ALA A C 1
ATOM 764 O O . ALA A 1 96 ? 20.193 -3.449 -20.136 1.00 96.75 96 ALA A O 1
ATOM 765 N N . GLU A 1 97 ? 19.201 -4.402 -18.367 1.00 96.56 97 GLU A N 1
ATOM 766 C CA . GLU A 1 97 ? 19.111 -5.753 -18.916 1.00 96.56 97 GLU A CA 1
ATOM 767 C C . GLU A 1 97 ? 17.638 -6.112 -19.135 1.00 96.56 97 GLU A C 1
ATOM 769 O O . GLU A 1 97 ? 16.834 -6.084 -18.201 1.00 96.56 97 GLU A O 1
ATOM 774 N N . ILE A 1 98 ? 17.282 -6.483 -20.364 1.00 95.88 98 ILE A N 1
ATOM 775 C CA . ILE A 1 98 ? 15.942 -6.962 -20.718 1.00 95.88 98 ILE A CA 1
ATOM 776 C C . ILE A 1 98 ? 16.105 -8.372 -21.281 1.00 95.88 98 ILE A C 1
ATOM 778 O O . ILE A 1 98 ? 16.757 -8.569 -22.307 1.00 95.88 98 ILE A O 1
ATOM 782 N N . GLU A 1 99 ? 15.558 -9.363 -20.585 1.00 95.19 99 GLU A N 1
ATOM 783 C CA . GLU A 1 99 ? 15.597 -10.755 -21.030 1.00 95.19 99 GLU A CA 1
ATOM 784 C C . GLU A 1 99 ? 14.656 -11.002 -22.229 1.00 95.19 99 GLU A C 1
ATOM 786 O O . GLU A 1 99 ? 13.744 -10.214 -22.490 1.00 95.19 99 GLU A O 1
ATOM 791 N N . PRO A 1 100 ? 14.835 -12.107 -22.979 1.00 90.56 100 PRO A N 1
ATOM 792 C CA . PRO A 1 100 ? 13.875 -12.519 -24.002 1.00 90.56 100 PRO A CA 1
ATOM 793 C C . PRO A 1 100 ? 12.460 -12.734 -23.436 1.00 90.56 100 PRO A C 1
ATOM 795 O O . PRO A 1 100 ? 12.297 -13.068 -22.266 1.00 90.56 100 PRO A O 1
ATOM 798 N N . PHE A 1 101 ? 11.436 -12.628 -24.291 1.00 91.31 101 PHE A N 1
ATOM 799 C CA . PHE A 1 101 ? 10.017 -12.829 -23.928 1.00 91.31 101 PHE A CA 1
ATOM 800 C C . PHE A 1 101 ? 9.457 -11.803 -22.929 1.00 91.31 101 PHE A C 1
ATOM 802 O O . PHE A 1 101 ? 8.588 -12.124 -22.116 1.00 91.31 101 PHE A O 1
ATOM 809 N N . VAL A 1 102 ? 9.969 -10.575 -22.988 1.00 93.69 102 VAL A N 1
ATOM 810 C CA . VAL A 1 102 ? 9.389 -9.405 -22.326 1.00 93.69 102 VAL A CA 1
ATOM 811 C C . VAL A 1 102 ? 8.542 -8.640 -23.337 1.00 93.69 102 VAL A C 1
ATOM 813 O O . VAL A 1 102 ? 9.039 -8.264 -24.398 1.00 93.69 102 VAL A O 1
ATOM 816 N N . LEU A 1 103 ? 7.291 -8.361 -22.976 1.00 93.94 103 LEU A N 1
ATOM 817 C CA . LEU A 1 103 ? 6.391 -7.521 -23.760 1.00 93.94 103 LEU A CA 1
ATOM 818 C C . LEU A 1 103 ? 6.460 -6.079 -23.251 1.00 93.94 103 LEU A C 1
ATOM 820 O O . LEU A 1 103 ? 5.992 -5.810 -22.144 1.00 93.94 103 LEU A O 1
ATOM 824 N N . LEU A 1 104 ? 6.986 -5.146 -24.054 1.00 94.00 104 LEU A N 1
ATOM 825 C CA . LEU A 1 104 ? 6.992 -3.711 -23.740 1.00 94.00 104 LEU A CA 1
ATOM 826 C C . LEU A 1 104 ? 6.147 -2.919 -24.742 1.00 94.00 104 LEU A C 1
ATOM 828 O O . LEU A 1 104 ? 6.451 -2.837 -25.936 1.00 94.00 104 LEU A O 1
ATOM 832 N N . ARG A 1 105 ? 5.098 -2.259 -24.249 1.00 94.00 105 ARG A N 1
ATOM 833 C CA . ARG A 1 105 ? 4.189 -1.480 -25.094 1.00 94.00 105 ARG A CA 1
ATOM 834 C C . ARG A 1 105 ? 3.871 -0.115 -24.496 1.00 94.00 105 ARG A C 1
ATOM 836 O O . ARG A 1 105 ? 3.075 0.017 -23.577 1.00 94.00 105 ARG A O 1
ATOM 843 N N . ALA A 1 106 ? 4.438 0.932 -25.068 1.00 92.25 106 ALA A N 1
ATOM 844 C CA . ALA A 1 106 ? 4.073 2.310 -24.780 1.00 92.25 106 ALA A CA 1
ATOM 845 C C . ALA A 1 106 ? 2.900 2.738 -25.683 1.00 92.25 106 ALA A C 1
ATOM 847 O O . ALA A 1 106 ? 3.089 3.051 -26.860 1.00 92.25 106 ALA A O 1
ATOM 848 N N . VAL A 1 107 ? 1.676 2.705 -25.144 1.00 86.31 107 VAL A N 1
ATOM 849 C CA . VAL A 1 107 ? 0.434 3.012 -25.883 1.00 86.31 107 VAL A CA 1
ATOM 850 C C . VAL A 1 107 ? 0.080 4.494 -25.770 1.00 86.31 107 VAL A C 1
ATOM 852 O O . VAL A 1 107 ? -0.114 5.165 -26.779 1.00 86.31 107 VAL A O 1
ATOM 855 N N . GLU A 1 108 ? 0.025 5.004 -24.540 1.00 86.75 108 GLU A N 1
ATOM 856 C CA . GLU A 1 108 ? -0.374 6.376 -24.199 1.00 86.75 108 GLU A CA 1
ATOM 857 C C . GLU A 1 108 ? 0.586 6.917 -23.134 1.00 86.75 108 GLU A C 1
ATOM 859 O O . GLU A 1 108 ? 0.211 7.132 -21.986 1.00 86.75 108 GLU A O 1
ATOM 864 N N . GLY A 1 109 ? 1.859 7.048 -23.507 1.00 89.62 109 GLY A N 1
ATOM 865 C CA . GLY A 1 109 ? 2.951 7.416 -22.609 1.00 89.62 109 GLY A CA 1
ATOM 866 C C . GLY A 1 109 ? 4.299 6.978 -23.165 1.00 89.62 109 GLY A C 1
ATOM 867 O O . GLY A 1 109 ? 4.390 6.547 -24.319 1.00 89.62 109 GLY A O 1
ATOM 868 N N . ALA A 1 110 ? 5.344 7.108 -22.363 1.00 95.19 110 ALA A N 1
ATOM 869 C CA . ALA A 1 110 ? 6.633 6.473 -22.580 1.00 95.19 110 ALA A CA 1
ATOM 870 C C . ALA A 1 110 ? 6.926 5.434 -21.491 1.00 95.19 110 ALA A C 1
ATOM 872 O O . ALA A 1 110 ? 6.437 5.545 -20.368 1.00 95.19 110 ALA A O 1
ATOM 873 N N . ILE A 1 111 ? 7.746 4.440 -21.823 1.00 97.25 111 ILE A N 1
ATOM 874 C 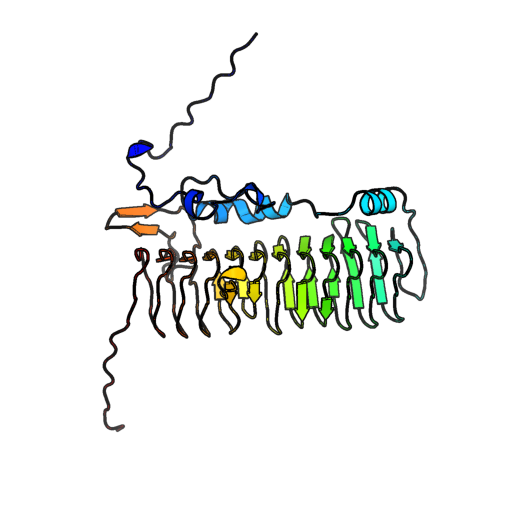CA . ILE A 1 111 ? 8.375 3.556 -20.837 1.00 97.25 111 ILE A CA 1
ATOM 875 C C . ILE A 1 111 ? 9.825 4.004 -20.695 1.00 97.25 111 ILE A C 1
ATOM 877 O O . ILE A 1 111 ? 10.563 4.028 -21.677 1.00 97.25 111 ILE A O 1
ATOM 881 N N . TYR A 1 112 ? 10.237 4.344 -19.482 1.00 97.69 112 TYR A N 1
ATOM 882 C CA . TYR A 1 112 ? 11.629 4.605 -19.140 1.00 97.69 112 TYR A CA 1
ATOM 883 C C . TYR A 1 112 ? 12.181 3.441 -18.322 1.00 97.69 112 TYR A C 1
ATOM 885 O O . TYR A 1 112 ? 11.574 3.040 -17.329 1.00 97.69 112 TYR A O 1
ATOM 893 N N . ILE A 1 113 ? 13.334 2.921 -18.731 1.00 97.88 113 ILE A N 1
ATOM 894 C CA . ILE A 1 113 ? 14.061 1.843 -18.066 1.00 97.88 113 ILE A CA 1
ATOM 895 C C . ILE A 1 113 ? 15.411 2.406 -17.635 1.00 97.88 113 ILE A C 1
ATOM 897 O O . ILE A 1 113 ? 16.274 2.675 -18.468 1.00 97.88 113 ILE A O 1
ATOM 901 N N . GLY A 1 114 ? 15.555 2.631 -16.332 1.00 97.19 114 GLY A N 1
ATOM 902 C CA . GLY A 1 114 ? 16.698 3.301 -15.731 1.00 97.19 114 GLY A CA 1
ATOM 903 C C . GLY A 1 114 ? 17.977 2.463 -15.711 1.00 97.19 114 GLY A C 1
ATOM 904 O O . GLY A 1 114 ? 17.950 1.264 -15.999 1.00 97.19 114 GLY A O 1
ATOM 905 N N . PRO A 1 115 ? 19.112 3.084 -15.341 1.00 97.12 115 PRO A N 1
ATOM 906 C CA . PRO A 1 115 ? 20.406 2.417 -15.356 1.00 97.12 115 PRO A CA 1
ATOM 907 C C . PRO A 1 115 ? 20.392 1.152 -14.503 1.00 97.12 115 PRO A C 1
ATOM 909 O O . PRO A 1 115 ? 19.850 1.150 -13.395 1.00 97.12 115 PRO A O 1
ATOM 912 N N . ARG A 1 116 ? 21.002 0.076 -15.007 1.00 97.81 116 ARG A N 1
ATOM 913 C CA . ARG A 1 116 ? 21.117 -1.214 -14.295 1.00 97.81 116 ARG A CA 1
ATOM 914 C C . ARG A 1 116 ? 19.782 -1.847 -13.869 1.00 97.81 116 ARG A C 1
ATOM 916 O O . ARG A 1 116 ? 19.785 -2.781 -13.066 1.00 97.81 116 ARG A O 1
ATOM 923 N N . ALA A 1 117 ? 18.649 -1.375 -14.393 1.00 98.25 117 ALA A N 1
ATOM 924 C CA . ALA A 1 117 ? 17.365 -2.034 -14.196 1.00 98.25 117 ALA A CA 1
ATOM 925 C C . ALA A 1 117 ? 17.359 -3.398 -14.900 1.00 98.25 117 ALA A C 1
ATOM 927 O O . ALA A 1 117 ? 17.948 -3.563 -15.967 1.00 98.25 117 ALA A O 1
ATOM 928 N N . ARG A 1 118 ? 16.693 -4.388 -14.307 1.00 98.56 118 ARG A N 1
ATOM 929 C CA . ARG A 1 118 ? 16.632 -5.758 -14.825 1.00 98.56 118 ARG A CA 1
ATOM 930 C C . ARG A 1 118 ? 15.193 -6.188 -15.014 1.00 98.56 118 ARG A C 1
ATOM 932 O O . ARG A 1 118 ? 14.442 -6.266 -14.044 1.00 98.56 118 ARG A O 1
ATOM 939 N N . ILE A 1 119 ? 14.831 -6.530 -16.242 1.00 98.25 119 ILE A N 1
ATOM 940 C CA . ILE A 1 119 ? 13.504 -7.027 -16.595 1.00 98.25 119 ILE A CA 1
ATOM 941 C C . ILE A 1 119 ? 13.641 -8.480 -17.037 1.00 98.25 119 ILE A C 1
ATOM 943 O O . ILE A 1 119 ? 14.321 -8.787 -18.015 1.00 98.25 119 ILE A O 1
ATOM 947 N N . ARG A 1 120 ? 13.027 -9.380 -16.271 1.00 97.75 120 ARG A N 1
ATOM 948 C CA . ARG A 1 120 ? 13.096 -10.828 -16.476 1.00 97.75 120 ARG A CA 1
ATOM 949 C C . ARG A 1 120 ? 12.064 -11.296 -17.495 1.00 97.75 120 ARG A C 1
ATOM 951 O O . ARG A 1 120 ? 11.041 -10.641 -17.695 1.00 97.75 120 ARG A O 1
ATOM 958 N N . ALA A 1 121 ? 12.325 -12.455 -18.091 1.00 95.56 121 ALA A N 1
ATOM 959 C CA . ALA A 1 121 ? 11.446 -13.085 -19.067 1.00 95.56 121 ALA A CA 1
ATOM 960 C C . ALA A 1 121 ? 10.015 -13.286 -18.538 1.00 95.56 121 ALA A C 1
ATOM 962 O O . ALA A 1 121 ? 9.787 -13.417 -17.331 1.00 95.56 121 ALA A O 1
ATOM 963 N N . PHE A 1 122 ? 9.054 -13.368 -19.463 1.00 95.88 122 PHE A N 1
ATOM 964 C CA . PHE A 1 122 ? 7.629 -13.565 -19.172 1.00 95.88 122 PHE A CA 1
ATOM 965 C C . PHE A 1 122 ? 7.035 -12.442 -18.318 1.00 95.88 122 PHE A C 1
ATOM 967 O O . PHE A 1 122 ? 6.272 -12.684 -17.379 1.00 95.88 122 PHE A O 1
ATOM 974 N N . THR A 1 123 ? 7.411 -11.206 -18.636 1.00 97.00 123 THR A N 1
ATOM 975 C CA . THR A 1 123 ? 6.842 -10.000 -18.036 1.00 97.00 123 THR A CA 1
ATOM 976 C C . THR A 1 123 ? 6.148 -9.169 -19.105 1.00 97.00 123 THR A C 1
ATOM 978 O O . THR A 1 123 ? 6.597 -9.094 -20.250 1.00 97.00 123 THR A O 1
ATOM 981 N N . ARG A 1 124 ? 5.022 -8.560 -18.732 1.00 97.25 124 ARG A N 1
ATOM 982 C CA . ARG A 1 124 ? 4.268 -7.631 -19.577 1.00 97.25 124 ARG A CA 1
ATOM 983 C C . ARG A 1 124 ? 4.295 -6.255 -18.937 1.00 97.25 124 ARG A C 1
ATOM 985 O O . ARG A 1 124 ? 3.922 -6.112 -17.775 1.00 97.25 124 ARG A O 1
ATOM 992 N N . ILE A 1 125 ? 4.714 -5.250 -19.698 1.00 97.56 125 ILE A N 1
ATOM 993 C CA . ILE A 1 125 ? 4.752 -3.854 -19.270 1.00 97.56 125 ILE A CA 1
ATOM 994 C C . ILE A 1 125 ? 4.117 -2.991 -20.355 1.00 97.56 125 ILE A C 1
ATOM 996 O O . ILE A 1 125 ? 4.639 -2.856 -21.462 1.00 97.56 125 ILE A O 1
ATOM 1000 N N . GLU A 1 126 ? 2.993 -2.372 -20.022 1.00 96.69 126 GLU A N 1
ATOM 1001 C CA . GLU A 1 126 ? 2.276 -1.459 -20.897 1.00 96.69 126 GLU A CA 1
ATOM 1002 C C . GLU A 1 126 ? 2.119 -0.082 -20.246 1.00 96.69 126 GLU A C 1
ATOM 1004 O O . GLU A 1 126 ? 1.421 0.064 -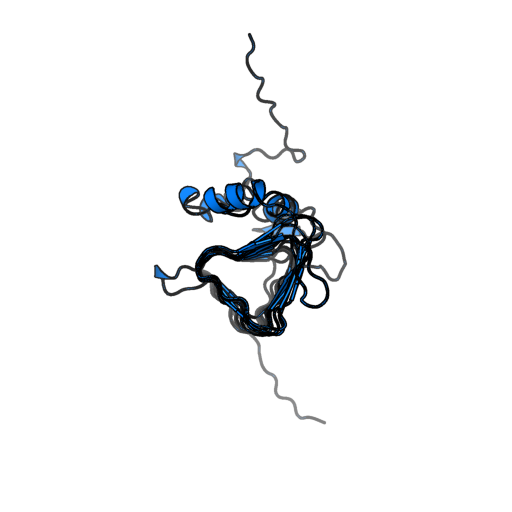19.240 1.00 96.69 126 GLU A O 1
ATOM 1009 N N . ALA A 1 127 ? 2.738 0.944 -20.839 1.00 96.56 127 ALA A N 1
ATOM 1010 C CA . ALA A 1 127 ? 2.509 2.327 -20.429 1.00 96.56 127 ALA A CA 1
ATOM 1011 C C . ALA A 1 127 ? 1.218 2.858 -21.067 1.00 96.56 127 ALA A C 1
ATOM 1013 O O . ALA A 1 127 ? 1.112 2.968 -22.297 1.00 96.56 127 ALA A O 1
ATOM 1014 N N . LYS A 1 128 ? 0.231 3.174 -20.227 1.00 94.62 128 LYS A N 1
ATOM 1015 C CA . LYS A 1 128 ? -1.120 3.574 -20.634 1.00 94.62 128 LYS A CA 1
ATOM 1016 C C . LYS A 1 128 ? -1.663 4.646 -19.696 1.00 94.62 128 LYS A C 1
ATOM 1018 O O . LYS A 1 128 ? -1.702 4.433 -18.488 1.00 94.62 128 LYS A O 1
ATOM 1023 N N . GLY A 1 129 ? -2.120 5.764 -20.255 1.00 92.62 129 GLY A N 1
ATOM 1024 C CA . GLY A 1 129 ? -2.631 6.919 -19.508 1.00 92.62 129 GLY A CA 1
ATOM 1025 C C . GLY A 1 129 ? -1.555 7.866 -18.957 1.00 92.62 129 GLY A C 1
ATOM 1026 O O . GLY A 1 129 ? -1.898 8.833 -18.283 1.00 92.62 129 GLY A O 1
ATOM 1027 N N . GLY A 1 130 ? -0.274 7.615 -19.237 1.00 94.25 130 GLY A N 1
ATOM 1028 C CA . GLY A 1 130 ? 0.857 8.434 -18.814 1.00 94.25 130 GLY A CA 1
ATOM 1029 C C . GLY A 1 130 ? 2.193 7.700 -18.945 1.00 94.25 130 GLY A C 1
ATOM 1030 O O . GLY A 1 130 ? 2.252 6.543 -19.364 1.00 94.25 130 GLY A O 1
ATOM 1031 N N . ASP A 1 131 ? 3.273 8.376 -18.562 1.00 96.69 131 ASP A N 1
ATOM 1032 C CA . ASP A 1 131 ? 4.617 7.799 -18.581 1.00 96.69 131 ASP A CA 1
ATOM 1033 C C . ASP A 1 131 ? 4.842 6.839 -17.401 1.00 96.69 131 ASP A C 1
ATOM 1035 O O . ASP A 1 131 ? 4.401 7.085 -16.273 1.00 96.69 131 ASP A O 1
ATOM 1039 N N . LEU A 1 132 ? 5.559 5.748 -17.665 1.00 97.81 132 LEU A N 1
ATOM 1040 C CA . LEU A 1 132 ? 5.950 4.741 -16.687 1.00 97.81 132 LEU A CA 1
ATOM 1041 C C . LEU A 1 132 ? 7.471 4.725 -16.536 1.00 97.81 132 LEU A C 1
ATOM 1043 O O . LEU A 1 132 ? 8.194 4.484 -17.501 1.00 97.81 132 LEU A O 1
ATOM 1047 N N . TYR A 1 133 ? 7.946 4.926 -15.310 1.00 98.31 133 TYR A N 1
ATOM 1048 C CA . TYR A 1 133 ? 9.369 4.985 -14.994 1.00 98.31 133 TYR A CA 1
ATOM 1049 C C . TYR A 1 133 ? 9.786 3.790 -14.136 1.00 98.31 133 TYR A C 1
ATOM 1051 O O . TYR A 1 133 ? 9.384 3.676 -12.981 1.00 98.31 133 TYR A O 1
ATOM 1059 N N . LEU A 1 134 ? 10.626 2.917 -14.680 1.00 98.31 134 LEU A N 1
ATOM 1060 C CA . LEU A 1 134 ? 11.361 1.907 -13.924 1.00 98.31 134 LEU A CA 1
ATOM 1061 C C . LEU A 1 134 ? 12.712 2.526 -13.565 1.00 98.31 134 LEU A C 1
ATOM 1063 O O . LEU A 1 134 ? 13.531 2.755 -14.453 1.00 98.31 134 LEU A O 1
ATOM 1067 N N . LEU A 1 135 ? 12.921 2.906 -12.304 1.00 97.88 135 LEU A N 1
ATOM 1068 C CA . LEU A 1 135 ? 14.117 3.655 -11.912 1.00 97.88 135 LEU A CA 1
ATOM 1069 C C . LEU A 1 135 ? 15.355 2.752 -11.761 1.00 97.88 135 LEU A C 1
ATOM 1071 O O . LEU A 1 135 ? 15.334 1.558 -12.069 1.00 97.88 135 LEU A O 1
ATOM 1075 N N . GLU A 1 136 ? 16.471 3.363 -11.368 1.00 97.56 136 GLU A N 1
ATOM 1076 C CA . GLU A 1 136 ? 17.789 2.727 -11.297 1.00 97.56 136 GLU A CA 1
ATOM 1077 C C . GLU A 1 136 ? 17.769 1.466 -10.426 1.00 97.56 136 GLU A C 1
ATOM 1079 O O . GLU A 1 136 ? 17.171 1.447 -9.354 1.00 97.56 136 GLU A O 1
ATOM 1084 N N . GLU A 1 137 ? 18.401 0.395 -10.907 1.00 98.19 137 GLU A N 1
ATOM 1085 C CA . GLU A 1 137 ? 18.505 -0.890 -10.194 1.00 98.19 137 GLU A CA 1
ATOM 1086 C C . GLU A 1 137 ? 17.163 -1.555 -9.834 1.00 98.19 137 GLU A C 1
ATOM 1088 O O . GLU A 1 137 ? 17.122 -2.488 -9.030 1.00 98.19 137 GLU A O 1
ATOM 1093 N N . THR A 1 138 ? 16.055 -1.131 -10.453 1.00 98.50 138 THR A N 1
ATOM 1094 C CA . THR A 1 138 ? 14.782 -1.851 -10.325 1.00 98.50 138 THR A CA 1
ATOM 1095 C C . THR A 1 138 ? 14.888 -3.261 -10.893 1.00 98.50 138 THR A C 1
ATOM 1097 O O . THR A 1 138 ? 15.508 -3.494 -11.931 1.00 98.50 138 THR A O 1
ATOM 1100 N N . VAL A 1 139 ? 14.250 -4.223 -10.231 1.00 98.81 139 VAL A N 1
ATOM 1101 C CA . VAL A 1 139 ? 14.161 -5.610 -10.693 1.00 98.81 139 VAL A CA 1
ATOM 1102 C C . VAL A 1 139 ? 12.700 -5.961 -10.932 1.00 98.81 139 VAL A C 1
ATOM 1104 O O . VAL A 1 139 ? 11.929 -6.150 -9.992 1.00 98.81 139 VAL A O 1
ATOM 1107 N N . ILE A 1 140 ? 12.327 -6.097 -12.200 1.00 98.75 140 ILE A N 1
ATOM 1108 C CA . ILE A 1 140 ? 11.032 -6.629 -12.615 1.00 98.75 140 ILE A CA 1
ATOM 1109 C C . ILE A 1 140 ? 11.216 -8.117 -12.905 1.00 98.75 140 ILE A C 1
ATOM 1111 O O . ILE A 1 140 ? 11.674 -8.525 -13.968 1.00 98.75 140 ILE A O 1
ATOM 1115 N N . GLY A 1 141 ? 10.923 -8.936 -11.904 1.00 98.06 141 GLY A N 1
ATOM 1116 C CA . GLY A 1 141 ? 10.992 -10.388 -11.948 1.00 98.06 141 GLY A CA 1
ATOM 1117 C C . GLY A 1 141 ? 9.876 -11.032 -12.770 1.00 98.06 141 GLY A C 1
ATOM 1118 O O . GLY A 1 141 ? 8.877 -10.401 -13.106 1.00 98.06 141 GLY A O 1
ATOM 1119 N N . MET A 1 142 ? 10.051 -12.322 -13.054 1.00 97.50 142 MET A N 1
ATOM 1120 C CA . MET A 1 142 ? 9.137 -13.136 -13.862 1.00 97.50 142 MET A CA 1
ATOM 1121 C C . MET A 1 142 ? 7.679 -13.041 -13.383 1.00 97.50 142 MET A C 1
ATOM 1123 O O . MET A 1 142 ? 7.417 -12.982 -12.178 1.00 97.50 142 MET A O 1
ATOM 1127 N N . GLY A 1 143 ? 6.738 -13.064 -14.331 1.00 96.50 143 GLY A N 1
ATOM 1128 C CA . GLY A 1 143 ? 5.298 -13.080 -14.057 1.00 96.50 143 GLY A CA 1
ATOM 1129 C C . GLY A 1 143 ? 4.701 -11.717 -13.711 1.00 96.50 143 GLY A C 1
ATOM 1130 O O . GLY A 1 143 ? 3.508 -11.631 -13.436 1.00 96.50 143 GLY A O 1
ATOM 1131 N N . CYS A 1 144 ? 5.497 -10.643 -13.710 1.00 98.75 144 CYS A N 1
ATOM 1132 C CA . CYS A 1 144 ? 4.954 -9.301 -13.531 1.00 98.75 144 CYS A CA 1
ATOM 1133 C C . CYS A 1 144 ? 4.084 -8.878 -14.721 1.00 98.75 144 CYS A C 1
ATOM 1135 O O . CYS A 1 144 ? 4.465 -9.041 -15.882 1.00 98.75 144 CYS A O 1
ATOM 1137 N N . ASP A 1 145 ? 2.946 -8.269 -14.405 1.00 98.69 145 ASP A N 1
ATOM 1138 C CA . ASP A 1 145 ? 2.017 -7.684 -15.366 1.00 98.69 145 ASP A CA 1
ATOM 1139 C C . ASP A 1 145 ? 1.698 -6.249 -14.928 1.00 98.69 145 ASP A C 1
ATOM 1141 O O . ASP A 1 145 ? 0.990 -6.007 -13.948 1.00 98.69 145 ASP A O 1
ATOM 1145 N N . ILE A 1 146 ? 2.262 -5.283 -15.641 1.00 98.62 146 ILE A N 1
ATOM 1146 C CA . ILE A 1 146 ? 2.210 -3.860 -15.322 1.00 98.62 146 ILE A CA 1
ATOM 1147 C C . ILE A 1 146 ? 1.465 -3.165 -16.459 1.00 98.62 146 ILE A C 1
ATOM 1149 O O . ILE A 1 146 ? 1.942 -3.148 -17.585 1.00 98.62 146 ILE A O 1
ATOM 1153 N N . GLU A 1 147 ? 0.303 -2.579 -16.177 1.00 98.12 147 GLU A N 1
ATOM 1154 C CA . GLU A 1 147 ? -0.456 -1.784 -17.152 1.00 98.12 147 GLU A CA 1
ATOM 1155 C C . GLU A 1 147 ? -0.879 -0.463 -16.509 1.00 98.12 147 GLU A C 1
ATOM 1157 O O . GLU A 1 147 ? -1.713 -0.450 -15.603 1.00 98.12 147 GLU A O 1
ATOM 1162 N N . GLY A 1 148 ? -0.337 0.661 -16.969 1.00 97.00 148 GLY A N 1
ATOM 1163 C CA . GLY A 1 148 ? -0.658 1.969 -16.402 1.00 97.00 148 GLY A CA 1
ATOM 1164 C C . GLY A 1 148 ? 0.499 2.951 -16.482 1.00 97.00 148 GLY A C 1
ATOM 1165 O O . GLY A 1 148 ? 1.249 2.951 -17.452 1.00 97.00 148 GLY A O 1
ATOM 1166 N N . PHE A 1 149 ? 0.631 3.803 -15.471 1.00 96.88 149 PHE A N 1
ATOM 1167 C CA . PHE A 1 149 ? 1.630 4.870 -15.435 1.00 96.88 149 PHE A CA 1
ATOM 1168 C C . PHE A 1 149 ? 2.042 5.187 -13.998 1.00 96.88 149 PHE A C 1
ATOM 1170 O O . PHE A 1 149 ? 1.355 4.813 -13.045 1.00 96.88 149 PHE A O 1
ATOM 1177 N N . GLY A 1 150 ? 3.166 5.878 -13.827 1.00 96.19 150 GLY A N 1
ATOM 1178 C CA . GLY A 1 150 ? 3.736 6.162 -12.512 1.00 96.19 150 GLY A CA 1
ATOM 1179 C C . GLY A 1 150 ? 5.221 5.831 -12.444 1.00 96.19 150 GLY A C 1
ATOM 1180 O O . GLY A 1 150 ? 5.921 5.917 -13.450 1.00 96.19 150 GLY A O 1
ATOM 1181 N N . ALA A 1 151 ? 5.717 5.471 -11.263 1.00 97.06 151 ALA A N 1
ATOM 1182 C CA . ALA A 1 151 ? 7.125 5.125 -11.090 1.00 97.06 151 ALA A CA 1
ATOM 1183 C C . ALA A 1 151 ? 7.322 3.962 -10.125 1.00 97.06 151 ALA A C 1
ATOM 1185 O O . ALA A 1 151 ? 6.575 3.806 -9.158 1.00 97.06 151 ALA A O 1
ATOM 1186 N N . ILE A 1 152 ? 8.369 3.188 -10.392 1.00 98.56 152 ILE A N 1
ATOM 1187 C CA . ILE A 1 152 ? 8.909 2.166 -9.507 1.00 98.56 152 ILE A CA 1
ATOM 1188 C C . ILE A 1 152 ? 10.288 2.641 -9.057 1.00 98.56 152 ILE A C 1
ATOM 1190 O O . ILE A 1 152 ? 11.177 2.824 -9.889 1.00 98.56 152 ILE A O 1
ATOM 1194 N N . GLY A 1 153 ? 10.419 2.884 -7.752 1.00 96.88 153 GLY A N 1
ATOM 1195 C CA . GLY A 1 153 ? 11.582 3.483 -7.104 1.00 96.88 153 GLY A CA 1
ATOM 1196 C C . GLY A 1 153 ? 12.871 2.680 -7.244 1.00 96.88 153 GLY A C 1
ATOM 1197 O O . GLY A 1 153 ? 12.846 1.482 -7.517 1.00 96.88 153 GLY A O 1
ATOM 1198 N N . CYS A 1 154 ? 14.005 3.347 -7.041 1.00 97.31 154 CYS A N 1
ATOM 1199 C CA . CYS A 1 154 ? 15.330 2.749 -7.169 1.00 97.31 154 CYS A CA 1
ATOM 1200 C C . CYS A 1 154 ? 15.493 1.496 -6.292 1.00 97.31 154 CYS A C 1
ATOM 1202 O O . CYS A 1 154 ? 15.018 1.463 -5.158 1.00 97.31 154 CYS A O 1
ATOM 1204 N N . GLY A 1 155 ? 16.144 0.455 -6.816 1.00 98.19 155 GLY A N 1
ATOM 1205 C CA . GLY A 1 155 ? 16.410 -0.793 -6.085 1.00 98.19 155 GLY A CA 1
ATOM 1206 C C . GLY A 1 155 ? 15.174 -1.644 -5.745 1.00 98.19 155 GLY A C 1
ATOM 1207 O O . GLY A 1 155 ? 15.300 -2.692 -5.105 1.00 98.19 155 GLY A O 1
ATOM 1208 N N . SER A 1 156 ? 13.970 -1.230 -6.152 1.00 98.75 156 SER A N 1
ATOM 1209 C CA . SER A 1 156 ? 12.738 -1.967 -5.859 1.00 98.75 156 SER A CA 1
ATOM 1210 C C . SER A 1 156 ? 12.631 -3.252 -6.672 1.00 98.75 156 SER A C 1
ATOM 1212 O O . SER A 1 156 ? 13.051 -3.326 -7.826 1.00 98.75 156 SER A O 1
ATOM 1214 N N . THR A 1 157 ? 12.054 -4.288 -6.065 1.00 98.88 157 THR A N 1
ATOM 1215 C CA . THR A 1 157 ? 11.935 -5.626 -6.658 1.00 98.88 157 THR A CA 1
ATOM 1216 C C . THR A 1 157 ? 10.481 -6.068 -6.701 1.00 98.88 157 THR A C 1
ATOM 1218 O O . THR A 1 157 ? 9.825 -6.176 -5.667 1.00 98.88 157 THR A O 1
ATOM 1221 N N . LEU A 1 158 ? 9.982 -6.371 -7.894 1.00 98.88 158 LEU A N 1
ATOM 1222 C CA . LEU A 1 158 ? 8.644 -6.909 -8.120 1.00 98.88 158 LEU A CA 1
ATOM 1223 C C . LEU A 1 158 ? 8.778 -8.320 -8.687 1.00 98.88 158 LEU A C 1
ATOM 1225 O O . LEU A 1 158 ? 9.523 -8.525 -9.635 1.00 98.88 158 LEU A O 1
ATOM 1229 N N . VAL A 1 159 ? 8.062 -9.300 -8.140 1.00 98.75 159 VAL A N 1
ATOM 1230 C CA . VAL A 1 159 ? 8.018 -10.673 -8.674 1.00 98.75 159 VAL A CA 1
ATOM 1231 C C . VAL A 1 159 ? 6.573 -11.144 -8.701 1.00 98.75 159 VAL A C 1
ATOM 1233 O O . VAL A 1 159 ? 5.873 -11.010 -7.692 1.00 98.75 159 VAL A O 1
ATOM 1236 N N . ASP A 1 160 ? 6.124 -11.696 -9.832 1.00 98.56 160 ASP A N 1
ATOM 1237 C CA . ASP A 1 160 ? 4.762 -12.231 -9.997 1.00 98.56 160 ASP A CA 1
ATOM 1238 C C . ASP A 1 160 ? 3.687 -11.226 -9.527 1.00 98.56 160 ASP A C 1
ATOM 1240 O O . ASP A 1 160 ? 2.775 -11.548 -8.773 1.00 98.56 160 ASP A O 1
ATOM 1244 N N . THR A 1 161 ? 3.889 -9.943 -9.843 1.00 98.81 161 THR A N 1
ATOM 1245 C CA . THR A 1 161 ? 3.117 -8.821 -9.291 1.00 98.81 161 THR A CA 1
ATOM 1246 C C . THR A 1 161 ? 2.293 -8.150 -10.378 1.00 98.81 161 THR A C 1
ATOM 1248 O O . THR A 1 161 ? 2.782 -7.898 -11.477 1.00 98.81 161 THR A O 1
ATOM 1251 N N . THR A 1 162 ? 1.042 -7.825 -10.057 1.00 98.88 162 THR A N 1
ATOM 1252 C CA . THR A 1 162 ? 0.140 -7.093 -10.951 1.00 98.88 162 THR A CA 1
ATOM 1253 C C . THR A 1 162 ? 0.017 -5.639 -10.516 1.00 98.88 162 THR A C 1
ATOM 1255 O O . THR A 1 162 ? -0.429 -5.367 -9.400 1.00 98.88 162 THR A O 1
ATOM 1258 N N . LEU A 1 163 ? 0.335 -4.706 -11.414 1.00 98.81 163 LEU A N 1
ATOM 1259 C CA . LEU A 1 163 ? 0.070 -3.277 -11.233 1.00 98.81 163 LEU A CA 1
ATOM 1260 C C . LEU A 1 163 ? -0.926 -2.791 -12.291 1.00 98.81 163 LEU A C 1
ATOM 1262 O O . LEU A 1 163 ? -0.795 -3.133 -13.472 1.00 98.81 163 LEU A O 1
ATOM 1266 N N . ARG A 1 164 ? -1.918 -1.993 -11.877 1.00 98.50 164 ARG A N 1
ATOM 1267 C CA . ARG A 1 164 ? -2.925 -1.401 -12.773 1.00 98.50 164 ARG A CA 1
ATOM 1268 C C . ARG A 1 164 ? -3.142 0.079 -12.500 1.00 98.50 164 ARG A C 1
ATOM 1270 O O . ARG A 1 164 ? -3.329 0.456 -11.352 1.00 98.50 164 ARG A O 1
ATOM 1277 N N . GLY A 1 165 ? -3.228 0.896 -13.545 1.00 97.25 165 GLY A N 1
ATOM 1278 C CA . GLY A 1 165 ? -3.534 2.326 -13.430 1.00 97.25 165 GLY A CA 1
ATOM 1279 C C . GLY A 1 165 ? -2.358 3.145 -12.891 1.00 97.25 165 GLY A C 1
ATOM 1280 O O . GLY A 1 165 ? -1.200 2.804 -13.127 1.00 97.25 165 GLY A O 1
ATOM 1281 N N . LYS A 1 166 ? -2.649 4.246 -12.190 1.00 96.00 166 LYS A N 1
ATOM 1282 C CA . LYS A 1 166 ? -1.615 5.123 -11.629 1.00 96.00 166 LYS A CA 1
ATOM 1283 C C . LYS A 1 166 ? -1.025 4.536 -10.346 1.00 96.00 166 LYS A C 1
ATOM 1285 O O . LYS A 1 166 ? -1.676 4.583 -9.303 1.00 96.00 166 LYS A O 1
ATOM 1290 N N . VAL A 1 167 ? 0.194 4.010 -10.394 1.00 98.00 167 VAL A N 1
ATOM 1291 C CA . VAL A 1 167 ? 0.836 3.398 -9.219 1.00 98.00 167 VAL A CA 1
ATOM 1292 C C . VAL A 1 167 ? 2.215 3.997 -8.979 1.00 98.00 167 VAL A C 1
ATOM 1294 O O . VAL A 1 167 ? 3.040 4.078 -9.887 1.00 98.00 167 VAL A O 1
ATOM 1297 N N . LEU A 1 168 ? 2.459 4.407 -7.735 1.00 96.88 168 LEU A N 1
ATOM 1298 C CA . LEU A 1 168 ? 3.763 4.858 -7.261 1.00 96.88 168 LEU A CA 1
ATOM 1299 C C . LEU A 1 168 ? 4.304 3.832 -6.271 1.00 96.88 168 LEU A C 1
ATOM 1301 O O . LEU A 1 168 ? 3.638 3.528 -5.283 1.00 96.88 168 LEU A O 1
ATOM 1305 N N . ILE A 1 169 ? 5.492 3.304 -6.541 1.00 98.06 169 ILE A N 1
ATOM 1306 C CA . ILE A 1 169 ? 6.228 2.427 -5.631 1.00 98.06 169 ILE A CA 1
ATOM 1307 C C . ILE A 1 169 ? 7.512 3.152 -5.235 1.00 98.06 169 ILE A C 1
ATOM 1309 O O . ILE A 1 169 ? 8.252 3.601 -6.111 1.00 98.06 169 ILE A O 1
ATOM 1313 N N . GLY A 1 170 ? 7.762 3.269 -3.933 1.00 94.62 170 GLY A N 1
ATOM 1314 C CA . GLY A 1 170 ? 8.962 3.871 -3.369 1.00 94.62 170 GLY A CA 1
ATOM 1315 C C . GLY A 1 170 ? 10.220 3.052 -3.635 1.00 94.62 170 GLY A C 1
ATOM 1316 O O . GLY A 1 170 ? 10.194 2.018 -4.306 1.00 94.62 170 GLY A O 1
ATOM 1317 N N . GLU A 1 171 ? 11.340 3.543 -3.127 1.00 95.38 171 GLU A N 1
ATOM 1318 C CA . GLU A 1 171 ? 12.658 2.924 -3.261 1.00 95.38 171 GLU A CA 1
ATOM 1319 C C . GLU A 1 171 ? 12.780 1.684 -2.368 1.00 95.38 171 GLU A C 1
ATOM 1321 O O . GLU A 1 171 ? 12.058 1.533 -1.376 1.00 95.38 171 GLU A O 1
ATOM 1326 N N . GLU A 1 172 ? 13.675 0.772 -2.750 1.00 98.00 172 GLU A N 1
ATOM 1327 C CA . GLU A 1 172 ? 14.022 -0.451 -2.014 1.00 98.00 172 GLU A CA 1
ATOM 1328 C C . GLU A 1 172 ? 12.814 -1.277 -1.531 1.00 98.00 172 GLU A C 1
ATOM 1330 O O . GLU A 1 172 ? 12.844 -1.947 -0.497 1.00 98.00 172 GLU A O 1
ATOM 1335 N N . THR A 1 173 ? 11.723 -1.232 -2.289 1.00 98.50 173 THR A N 1
ATOM 1336 C CA . THR A 1 173 ? 10.441 -1.826 -1.925 1.00 98.50 173 THR A CA 1
ATOM 1337 C C . THR A 1 173 ? 10.235 -3.145 -2.650 1.00 98.50 173 THR A C 1
ATOM 1339 O O . THR A 1 173 ? 10.530 -3.286 -3.840 1.00 98.50 173 THR A O 1
ATOM 1342 N N . LYS A 1 174 ? 9.736 -4.145 -1.921 1.00 98.88 174 LYS A N 1
ATOM 1343 C CA . LYS A 1 174 ? 9.598 -5.520 -2.406 1.00 98.88 174 LYS A CA 1
ATOM 1344 C C . LYS A 1 174 ? 8.138 -5.912 -2.510 1.00 98.88 174 LYS A C 1
ATOM 1346 O O . LYS A 1 174 ? 7.419 -5.918 -1.516 1.00 98.88 174 LYS A O 1
ATOM 1351 N N . LEU A 1 175 ? 7.713 -6.293 -3.707 1.00 98.81 175 LEU A N 1
ATOM 1352 C CA . LEU A 1 175 ? 6.384 -6.832 -3.977 1.00 98.81 175 LEU A CA 1
ATOM 1353 C C . LEU A 1 175 ? 6.547 -8.254 -4.511 1.00 98.81 175 LEU A C 1
ATOM 1355 O O . LEU A 1 175 ? 7.260 -8.490 -5.484 1.00 98.81 175 LEU A O 1
ATOM 1359 N N . THR A 1 176 ? 5.897 -9.223 -3.874 1.00 98.69 176 THR A N 1
ATOM 1360 C CA . THR A 1 176 ? 5.878 -10.613 -4.342 1.00 98.69 176 THR A CA 1
ATOM 1361 C C . THR A 1 176 ? 4.452 -11.125 -4.348 1.00 98.69 176 THR A C 1
ATOM 1363 O O . THR A 1 176 ? 3.830 -11.184 -3.287 1.00 98.69 176 THR A O 1
ATOM 1366 N N . LYS A 1 177 ? 3.937 -11.552 -5.509 1.00 98.62 177 LYS A N 1
ATOM 1367 C CA . LYS A 1 177 ? 2.558 -12.068 -5.631 1.00 98.62 177 LYS A CA 1
ATOM 1368 C C . LYS A 1 177 ? 1.524 -11.093 -5.065 1.00 98.62 177 LYS A C 1
ATOM 1370 O O . LYS A 1 177 ? 0.619 -11.487 -4.321 1.00 98.62 177 LYS A O 1
ATOM 1375 N N . ALA A 1 178 ? 1.728 -9.814 -5.372 1.00 98.69 178 ALA A N 1
ATOM 1376 C CA . ALA A 1 178 ? 0.902 -8.705 -4.927 1.00 98.69 178 ALA A CA 1
ATOM 1377 C C . ALA A 1 178 ? 0.077 -8.146 -6.091 1.00 98.69 178 ALA A C 1
ATOM 1379 O O . ALA A 1 178 ? 0.491 -8.195 -7.250 1.00 98.69 178 ALA A O 1
ATOM 1380 N N . VAL A 1 179 ? -1.084 -7.583 -5.770 1.00 98.88 179 VAL A N 1
ATOM 1381 C CA . VAL A 1 179 ? -1.927 -6.851 -6.719 1.00 98.88 179 VAL A CA 1
ATOM 1382 C C . VAL A 1 179 ? -2.110 -5.434 -6.197 1.00 98.88 179 VAL A C 1
ATOM 1384 O O . VAL A 1 179 ? -2.573 -5.254 -5.071 1.00 98.88 179 VAL A O 1
ATOM 1387 N N . VAL A 1 180 ? -1.762 -4.434 -7.007 1.00 98.88 180 VAL A N 1
ATOM 1388 C CA . VAL A 1 180 ? -1.910 -3.014 -6.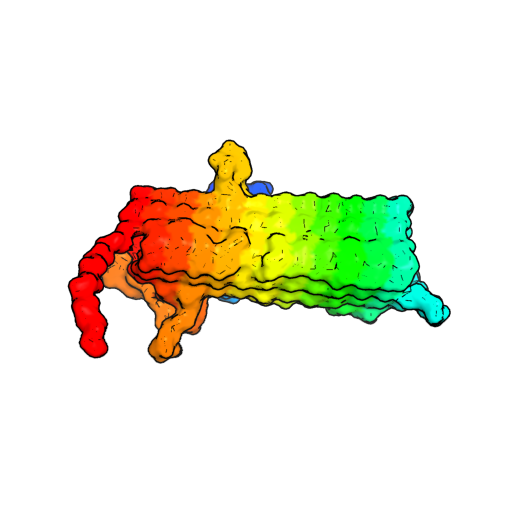665 1.00 98.88 180 VAL A CA 1
ATOM 1389 C C . VAL A 1 180 ? -2.700 -2.302 -7.758 1.00 98.88 180 VAL A C 1
ATOM 1391 O O . VAL A 1 180 ? -2.282 -2.249 -8.917 1.00 98.88 180 VAL A O 1
ATOM 1394 N N . LEU A 1 181 ? -3.853 -1.755 -7.378 1.00 98.69 181 LEU A N 1
ATOM 1395 C CA . LEU A 1 181 ? -4.742 -0.999 -8.254 1.00 98.69 181 LEU A CA 1
ATOM 1396 C C . LEU A 1 181 ? -4.641 0.493 -7.940 1.00 98.69 181 LEU A C 1
ATOM 1398 O O . LEU A 1 181 ? -4.801 0.914 -6.794 1.00 98.69 181 LEU A O 1
ATOM 1402 N N . GLY A 1 182 ? -4.365 1.282 -8.969 1.00 96.00 182 GLY A N 1
ATOM 1403 C CA . GLY A 1 182 ? -4.226 2.726 -8.914 1.00 96.00 182 GLY A CA 1
ATOM 1404 C C . GLY A 1 182 ? -5.564 3.475 -8.971 1.00 96.00 182 GLY A C 1
ATOM 1405 O O . GLY A 1 182 ? -6.537 2.930 -9.492 1.00 96.00 182 GLY A O 1
ATOM 1406 N N . PRO A 1 183 ? -5.623 4.731 -8.493 1.00 95.25 183 PRO A N 1
ATOM 1407 C CA . PRO A 1 183 ? -4.509 5.515 -7.959 1.00 95.25 183 PRO A CA 1
ATOM 1408 C C . PRO A 1 183 ? -4.089 5.028 -6.563 1.00 95.25 183 PRO A C 1
ATOM 1410 O O . PRO A 1 183 ? -4.906 5.007 -5.647 1.00 95.25 183 PRO A O 1
ATOM 1413 N N . SER A 1 184 ? -2.828 4.618 -6.409 1.00 95.69 184 SER A N 1
ATOM 1414 C CA . SER A 1 184 ? -2.287 4.065 -5.158 1.00 95.69 184 SER A CA 1
ATOM 1415 C C . SER A 1 184 ? -0.795 4.349 -5.026 1.00 95.69 184 SER A C 1
ATOM 1417 O O . SER A 1 184 ? -0.079 4.472 -6.023 1.00 95.69 184 SER A O 1
ATOM 1419 N N . CYS A 1 185 ? -0.334 4.447 -3.782 1.00 94.31 185 CYS A N 1
ATOM 1420 C CA . CYS A 1 185 ? 1.057 4.718 -3.441 1.00 94.31 185 CYS A CA 1
ATOM 1421 C C . CYS A 1 185 ? 1.547 3.711 -2.396 1.00 94.31 185 CYS A C 1
ATOM 1423 O O . CYS A 1 185 ? 0.849 3.447 -1.416 1.00 94.31 185 CYS A O 1
ATOM 1425 N N . VAL A 1 186 ? 2.741 3.169 -2.607 1.00 96.94 186 VAL A N 1
ATOM 1426 C CA . VAL A 1 186 ? 3.486 2.375 -1.629 1.00 96.94 186 VAL A CA 1
ATOM 1427 C C . VAL A 1 186 ? 4.794 3.108 -1.372 1.00 96.94 186 VAL A C 1
ATOM 1429 O O . VAL A 1 186 ? 5.513 3.391 -2.328 1.00 96.94 186 VAL A O 1
ATOM 1432 N N . GLY A 1 187 ? 5.074 3.437 -0.114 1.00 93.56 187 GLY A N 1
ATOM 1433 C CA . GLY A 1 187 ? 6.278 4.145 0.303 1.00 93.56 187 GLY A CA 1
ATOM 1434 C C . GLY A 1 187 ? 7.553 3.320 0.150 1.00 93.56 187 GLY A C 1
ATOM 1435 O O . GLY A 1 187 ? 7.563 2.243 -0.445 1.00 93.56 187 GLY A O 1
ATOM 1436 N N . ASN A 1 188 ? 8.644 3.853 0.684 1.00 93.25 188 ASN A N 1
ATOM 1437 C CA . ASN A 1 188 ? 9.975 3.264 0.619 1.00 93.25 188 ASN A CA 1
ATOM 1438 C C . ASN A 1 188 ? 10.123 2.091 1.592 1.00 93.25 188 ASN A C 1
ATOM 1440 O O . ASN A 1 188 ? 9.455 2.024 2.627 1.00 93.25 188 ASN A O 1
ATOM 1444 N N . HIS A 1 189 ? 11.048 1.183 1.282 1.00 96.50 189 HIS A N 1
ATOM 1445 C CA . HIS A 1 189 ? 11.419 0.046 2.127 1.00 96.50 189 HIS A CA 1
ATOM 1446 C C . HIS A 1 189 ? 10.223 -0.798 2.608 1.00 96.50 189 HIS A C 1
ATOM 1448 O O . HIS A 1 189 ? 10.241 -1.343 3.713 1.00 96.50 189 HIS A O 1
ATOM 1454 N N . CYS A 1 190 ? 9.163 -0.889 1.803 1.00 98.00 190 CYS A N 1
ATOM 1455 C CA . CYS A 1 190 ? 7.991 -1.694 2.131 1.00 98.00 190 CYS A CA 1
ATOM 1456 C C . CYS A 1 190 ? 8.163 -3.148 1.685 1.00 98.00 190 CYS A C 1
ATOM 1458 O O . CYS A 1 190 ? 8.880 -3.450 0.727 1.00 98.00 190 CYS A O 1
ATOM 1460 N N . GLU A 1 191 ? 7.426 -4.051 2.331 1.00 98.56 191 GLU A N 1
ATOM 1461 C CA . GLU A 1 191 ? 7.332 -5.452 1.926 1.00 98.56 191 GLU A CA 1
ATOM 1462 C C . GLU A 1 191 ? 5.869 -5.869 1.749 1.00 98.56 191 GLU A C 1
ATOM 1464 O O . GLU A 1 191 ? 5.119 -6.065 2.706 1.00 98.56 191 GLU A O 1
ATOM 1469 N N . LEU A 1 192 ? 5.458 -6.038 0.493 1.00 98.69 192 LEU A N 1
ATOM 1470 C CA . LEU A 1 192 ? 4.163 -6.590 0.109 1.00 98.69 192 LEU A CA 1
ATOM 1471 C C . LEU A 1 192 ? 4.343 -8.074 -0.208 1.00 98.69 192 LEU A C 1
ATOM 1473 O O . LEU A 1 192 ? 4.893 -8.465 -1.242 1.00 98.69 192 LEU A O 1
ATOM 1477 N N . ARG A 1 193 ? 3.867 -8.905 0.711 1.00 98.38 193 ARG A N 1
ATOM 1478 C CA . ARG A 1 193 ? 4.028 -10.361 0.693 1.00 98.38 193 ARG A CA 1
ATOM 1479 C C . ARG A 1 193 ? 2.921 -11.038 -0.130 1.00 98.38 193 ARG A C 1
ATOM 1481 O O . ARG A 1 193 ? 1.880 -10.426 -0.381 1.00 98.38 193 ARG A O 1
ATOM 1488 N N . PRO A 1 194 ? 3.067 -12.335 -0.471 1.00 98.56 194 PRO A N 1
ATOM 1489 C CA . PRO A 1 194 ? 2.071 -13.055 -1.259 1.00 98.56 194 PRO A CA 1
ATOM 1490 C C . PRO A 1 194 ? 0.647 -12.983 -0.703 1.00 98.56 194 PRO A C 1
ATOM 1492 O O . PRO A 1 194 ? 0.373 -13.437 0.416 1.00 98.56 194 PRO A O 1
ATOM 1495 N N . GLY A 1 195 ? -0.262 -12.458 -1.527 1.00 96.81 195 GLY A N 1
ATOM 1496 C CA . GLY A 1 195 ? -1.657 -12.199 -1.164 1.00 96.81 195 GLY A CA 1
ATOM 1497 C C . GLY A 1 195 ? -1.946 -10.759 -0.730 1.00 96.81 195 GLY A C 1
ATOM 1498 O O . GLY A 1 195 ? -3.074 -10.479 -0.334 1.00 96.81 195 GLY A O 1
ATOM 1499 N N . ALA A 1 196 ? -0.968 -9.851 -0.797 1.00 98.75 196 ALA A N 1
ATOM 1500 C CA . ALA A 1 196 ? -1.201 -8.416 -0.677 1.00 98.75 196 ALA A CA 1
ATOM 1501 C C . ALA A 1 196 ? -2.112 -7.916 -1.810 1.00 98.75 196 ALA A C 1
ATOM 1503 O O . ALA A 1 196 ? -1.783 -8.061 -2.988 1.00 98.75 196 ALA A O 1
ATOM 1504 N N . PHE A 1 197 ? -3.237 -7.300 -1.447 1.00 98.81 197 PHE A N 1
ATOM 1505 C CA . PHE A 1 197 ? -4.177 -6.703 -2.388 1.00 98.81 197 PHE A CA 1
ATOM 1506 C C . PHE A 1 197 ? -4.475 -5.249 -2.012 1.00 98.81 197 PHE A C 1
ATOM 1508 O O . PHE A 1 197 ? -5.235 -4.962 -1.085 1.00 98.81 197 PHE A O 1
ATOM 1515 N N . LEU A 1 198 ? -3.867 -4.319 -2.739 1.00 98.62 198 LEU A N 1
ATOM 1516 C CA . LEU A 1 198 ? -4.149 -2.895 -2.630 1.00 98.62 198 LEU A CA 1
ATOM 1517 C C . LEU A 1 198 ? -5.157 -2.534 -3.708 1.00 98.62 198 LEU A C 1
ATOM 1519 O O . LEU A 1 198 ? -4.905 -2.696 -4.903 1.00 98.62 198 LEU A O 1
ATOM 1523 N N . ARG A 1 199 ? -6.305 -2.041 -3.271 1.00 98.25 199 ARG A N 1
ATOM 1524 C CA . ARG A 1 199 ? -7.325 -1.483 -4.148 1.00 98.25 199 ARG A CA 1
ATOM 1525 C C . ARG A 1 199 ? -7.066 -0.001 -4.355 1.00 98.25 199 ARG A C 1
ATOM 1527 O O . ARG A 1 199 ? -6.143 0.566 -3.782 1.00 98.25 199 ARG A O 1
ATOM 1534 N N . GLU A 1 200 ? -7.901 0.613 -5.176 1.00 96.50 200 GLU A N 1
ATOM 1535 C CA . GLU A 1 200 ? -7.800 2.026 -5.489 1.00 96.50 200 GLU A CA 1
ATOM 1536 C C . GLU A 1 200 ? -7.869 2.880 -4.218 1.00 96.50 200 GLU A C 1
ATOM 1538 O O . GLU A 1 200 ? -8.568 2.554 -3.244 1.00 96.50 200 GLU A O 1
ATOM 1543 N N . ASN A 1 201 ? -7.182 4.016 -4.272 1.00 95.50 201 ASN A N 1
ATOM 1544 C CA . ASN A 1 201 ? -7.085 5.000 -3.207 1.00 95.50 201 ASN A CA 1
ATOM 1545 C C . ASN A 1 201 ? -6.372 4.478 -1.949 1.00 95.50 201 ASN A C 1
ATOM 1547 O O . ASN A 1 201 ? -6.698 4.895 -0.837 1.00 95.50 201 ASN A O 1
ATOM 1551 N N . SER A 1 202 ? -5.426 3.550 -2.095 1.00 95.81 202 SER A N 1
ATOM 1552 C CA . SER A 1 202 ? -4.628 3.051 -0.975 1.00 95.81 202 SER A CA 1
ATOM 1553 C C . SER A 1 202 ? -3.261 3.730 -0.929 1.00 95.81 202 SER A C 1
ATOM 1555 O O . SER A 1 202 ? -2.536 3.780 -1.923 1.00 95.81 202 SER A O 1
ATOM 1557 N N . LEU A 1 203 ? -2.905 4.238 0.251 1.00 93.88 203 LEU A N 1
ATOM 1558 C CA . LEU A 1 203 ? -1.591 4.800 0.548 1.00 93.88 203 LEU A CA 1
ATOM 1559 C C . LEU A 1 203 ? -0.952 3.974 1.661 1.00 93.88 203 LEU A C 1
ATOM 1561 O O . LEU A 1 203 ? -1.491 3.911 2.767 1.00 93.88 203 LEU A O 1
ATOM 1565 N N . LEU A 1 204 ? 0.190 3.361 1.369 1.00 95.69 204 LEU A N 1
ATOM 1566 C CA . LEU A 1 204 ? 1.100 2.821 2.372 1.00 95.69 204 LEU A CA 1
ATOM 1567 C C . LEU A 1 204 ? 2.282 3.781 2.499 1.00 95.69 204 LEU A C 1
ATOM 1569 O O . LEU A 1 204 ? 2.858 4.162 1.483 1.00 95.69 204 LEU A O 1
ATOM 1573 N N . GLY A 1 205 ? 2.597 4.189 3.724 1.00 90.06 205 GLY A N 1
ATOM 1574 C CA . GLY A 1 205 ? 3.795 4.948 4.061 1.00 90.06 205 GLY A CA 1
ATOM 1575 C C . GLY A 1 205 ? 5.057 4.102 3.935 1.00 90.06 205 GLY A C 1
ATOM 1576 O O . GLY A 1 205 ? 5.027 3.015 3.362 1.00 90.06 205 GLY A O 1
ATOM 1577 N N . ASP A 1 206 ? 6.157 4.595 4.481 1.00 90.19 206 ASP A N 1
ATOM 1578 C CA . ASP A 1 206 ? 7.445 3.904 4.446 1.00 90.19 206 ASP A CA 1
ATOM 1579 C C . ASP A 1 206 ? 7.494 2.776 5.492 1.00 90.19 206 ASP A C 1
ATOM 1581 O O . ASP A 1 206 ? 6.803 2.826 6.508 1.00 90.19 206 ASP A O 1
ATOM 1585 N N . PHE A 1 207 ? 8.323 1.751 5.285 1.00 95.44 207 PHE A N 1
ATOM 1586 C CA . PHE A 1 207 ? 8.523 0.662 6.260 1.00 95.44 207 PHE A CA 1
ATOM 1587 C C . PHE A 1 207 ? 7.219 -0.063 6.661 1.00 95.44 207 PHE A C 1
ATOM 1589 O O . PHE A 1 207 ? 6.968 -0.3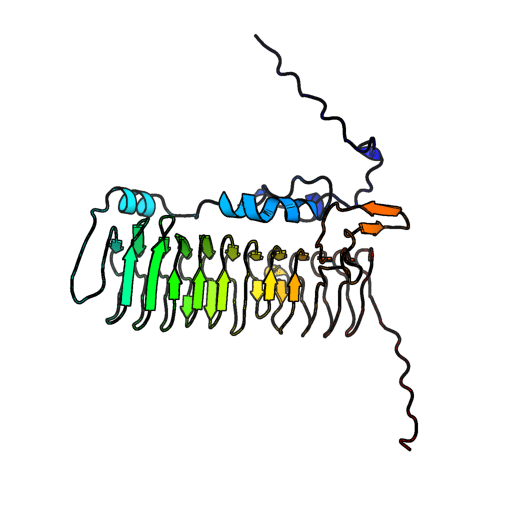36 7.839 1.00 95.44 207 PHE A O 1
ATOM 1596 N N . VAL A 1 208 ? 6.359 -0.352 5.679 1.00 96.88 208 VAL A N 1
ATOM 1597 C CA . VAL A 1 208 ? 5.111 -1.102 5.881 1.00 96.88 208 VAL A CA 1
ATOM 1598 C C . VAL A 1 208 ? 5.285 -2.566 5.468 1.00 96.88 208 VAL A C 1
ATOM 1600 O O . VAL A 1 208 ? 5.669 -2.856 4.333 1.00 96.88 208 VAL A O 1
ATOM 1603 N N . GLU A 1 209 ? 4.916 -3.499 6.352 1.00 98.19 209 GLU A N 1
ATOM 1604 C CA . GLU A 1 209 ? 4.776 -4.925 6.022 1.00 98.19 209 GLU A CA 1
ATOM 1605 C C . GLU A 1 209 ? 3.302 -5.272 5.759 1.00 98.19 209 GLU A C 1
ATOM 1607 O O . GLU A 1 209 ? 2.426 -5.110 6.618 1.00 98.19 209 GLU A O 1
ATOM 1612 N N . PHE A 1 210 ? 2.997 -5.795 4.571 1.00 98.62 210 PHE A N 1
ATOM 1613 C CA . PHE A 1 210 ? 1.616 -5.958 4.131 1.00 98.62 210 PHE A CA 1
ATOM 1614 C C . PHE A 1 210 ? 1.339 -7.310 3.463 1.00 98.62 210 PHE A C 1
ATOM 1616 O O . PHE A 1 210 ? 1.982 -7.707 2.495 1.00 98.62 210 PHE A O 1
ATOM 1623 N N . ARG A 1 211 ? 0.314 -8.011 3.959 1.00 98.19 211 ARG A N 1
ATOM 1624 C CA . ARG A 1 211 ? -0.252 -9.244 3.382 1.00 98.19 211 ARG A CA 1
ATOM 1625 C C . ARG A 1 211 ? -1.754 -9.317 3.673 1.00 98.19 211 ARG A C 1
ATOM 1627 O O . ARG A 1 211 ? -2.237 -10.210 4.375 1.00 98.19 211 ARG A O 1
ATOM 1634 N N . SER A 1 212 ? -2.470 -8.301 3.210 1.00 98.62 212 SER A N 1
ATOM 1635 C CA . SER A 1 212 ? -3.874 -8.043 3.551 1.00 98.62 212 SER A CA 1
ATOM 1636 C C . SER A 1 212 ? -4.626 -7.421 2.369 1.00 98.62 212 SER A C 1
ATOM 1638 O O . SER A 1 212 ? -4.051 -7.259 1.296 1.00 98.62 212 SER A O 1
ATOM 1640 N N . GLU A 1 213 ? -5.902 -7.069 2.551 1.00 98.69 213 GLU A N 1
ATOM 1641 C CA . GLU A 1 213 ? -6.638 -6.201 1.618 1.00 98.69 213 GLU A CA 1
ATOM 1642 C C . GLU A 1 213 ? -6.727 -4.776 2.183 1.00 98.69 213 GLU A C 1
ATOM 1644 O O . GLU A 1 213 ? -7.124 -4.585 3.334 1.00 98.69 213 GLU A O 1
ATOM 1649 N N . SER A 1 214 ? -6.393 -3.772 1.369 1.00 98.38 214 SER A N 1
ATOM 1650 C CA . SER A 1 214 ? -6.582 -2.349 1.683 1.00 98.38 214 SER A CA 1
ATOM 1651 C C . SER A 1 214 ? -7.411 -1.682 0.593 1.00 98.38 214 SER A C 1
ATOM 1653 O O . SER A 1 214 ? -7.226 -1.974 -0.586 1.00 98.38 214 SER A O 1
ATOM 1655 N N . LYS A 1 215 ? -8.330 -0.794 0.980 1.00 97.44 215 LYS A N 1
ATOM 1656 C CA . LYS A 1 215 ? -9.138 0.006 0.054 1.00 97.44 215 LYS A CA 1
ATOM 1657 C C . LYS A 1 215 ? -9.440 1.377 0.631 1.00 97.44 215 LYS A C 1
ATOM 1659 O O . LYS A 1 215 ? -10.036 1.440 1.706 1.00 97.44 215 LYS A O 1
ATOM 1664 N N . ASN A 1 216 ? -9.184 2.438 -0.136 1.00 96.88 216 ASN A N 1
ATOM 1665 C CA . ASN A 1 216 ? -9.484 3.811 0.279 1.00 96.88 216 ASN A CA 1
ATOM 1666 C C . ASN A 1 216 ? -8.935 4.117 1.680 1.00 96.88 216 ASN A C 1
ATOM 1668 O O . ASN A 1 216 ? -9.644 4.643 2.532 1.00 96.88 216 ASN A O 1
ATOM 1672 N N . SER A 1 217 ? -7.705 3.683 1.945 1.00 96.88 217 SER A N 1
ATOM 1673 C CA . SER A 1 217 ? -7.132 3.676 3.287 1.00 96.88 217 SER A CA 1
ATOM 1674 C C . SER A 1 217 ? -5.702 4.184 3.280 1.00 96.88 217 SER A C 1
ATOM 1676 O O . SER A 1 217 ? -4.960 3.994 2.317 1.00 96.88 217 SER A O 1
ATOM 1678 N N . ILE A 1 218 ? -5.321 4.781 4.402 1.00 94.25 218 ILE A N 1
ATOM 1679 C CA . ILE A 1 218 ? -3.978 5.267 4.691 1.00 94.25 218 ILE A CA 1
ATOM 1680 C C . ILE A 1 218 ? -3.388 4.359 5.760 1.00 94.25 218 ILE A C 1
ATOM 1682 O O . ILE A 1 218 ? -3.991 4.200 6.818 1.00 94.25 218 ILE A O 1
ATOM 1686 N N . LEU A 1 219 ? -2.221 3.783 5.504 1.00 94.81 219 LEU A N 1
ATOM 1687 C CA . LEU A 1 219 ? -1.362 3.205 6.529 1.00 94.81 219 LEU A CA 1
ATOM 1688 C C . LEU A 1 219 ? -0.110 4.071 6.595 1.00 94.81 219 LEU A C 1
ATOM 1690 O O . LEU A 1 219 ? 0.587 4.192 5.596 1.00 94.81 219 LEU A O 1
ATOM 1694 N N . LEU A 1 220 ? 0.133 4.714 7.733 1.00 90.19 220 LEU A N 1
ATOM 1695 C CA . LEU A 1 220 ? 1.309 5.557 7.934 1.00 90.19 220 LEU A CA 1
ATOM 1696 C C . LEU A 1 220 ? 2.562 4.712 8.199 1.00 90.19 220 LEU A C 1
ATOM 1698 O O . LEU A 1 220 ? 2.481 3.507 8.446 1.00 90.19 220 LEU A O 1
ATOM 1702 N N . ASP A 1 221 ? 3.709 5.383 8.172 1.00 86.56 221 ASP A N 1
ATOM 1703 C CA . ASP A 1 221 ? 5.030 4.765 8.233 1.00 86.56 221 ASP A CA 1
ATOM 1704 C C . ASP A 1 221 ? 5.237 3.815 9.414 1.00 86.56 221 ASP A C 1
ATOM 1706 O O . ASP A 1 221 ? 4.716 4.018 10.515 1.00 86.56 221 ASP A O 1
ATOM 1710 N N . GLY A 1 222 ? 6.088 2.819 9.212 1.00 86.94 222 GLY A N 1
ATOM 1711 C CA . GLY A 1 222 ? 6.748 2.133 10.309 1.00 86.94 222 GLY A CA 1
ATOM 1712 C C . GLY A 1 222 ? 7.663 3.063 11.108 1.00 86.94 222 GLY A C 1
ATOM 1713 O O . GLY A 1 222 ? 8.198 4.051 10.612 1.00 86.94 222 GLY A O 1
ATOM 1714 N N . LEU A 1 223 ? 7.852 2.723 12.377 1.00 86.56 223 LEU A N 1
ATOM 1715 C CA . LEU A 1 223 ? 8.780 3.357 13.312 1.00 86.56 223 LEU A CA 1
ATOM 1716 C C . LEU A 1 223 ? 9.939 2.392 13.562 1.00 86.56 223 LEU A C 1
ATOM 1718 O O . LEU A 1 223 ? 10.086 1.820 14.650 1.00 86.56 223 LEU A O 1
ATOM 1722 N N . ARG A 1 224 ? 10.735 2.160 12.516 1.00 80.62 224 ARG A N 1
ATOM 1723 C CA . ARG A 1 224 ? 11.807 1.156 12.504 1.00 80.62 224 ARG A CA 1
ATOM 1724 C C . ARG A 1 224 ? 12.858 1.412 13.582 1.00 80.62 224 ARG A C 1
ATOM 1726 O O . ARG A 1 224 ? 13.354 0.474 14.201 1.00 80.62 224 ARG A O 1
ATOM 1733 N N . GLU A 1 225 ? 13.140 2.676 13.884 1.00 80.94 225 GLU A N 1
ATOM 1734 C CA . GLU A 1 225 ? 14.025 3.109 14.972 1.00 80.94 225 GLU A CA 1
ATOM 1735 C C . GLU A 1 225 ? 13.514 2.715 16.365 1.00 80.94 225 GLU A C 1
ATOM 1737 O O . GLU A 1 225 ? 14.286 2.635 17.320 1.00 80.94 225 GLU A O 1
ATOM 1742 N N . ARG A 1 226 ? 12.215 2.428 16.480 1.00 80.06 226 ARG A N 1
ATOM 1743 C CA . ARG A 1 226 ? 11.566 1.908 17.688 1.00 80.06 226 ARG A CA 1
ATOM 1744 C C . ARG A 1 226 ? 11.290 0.406 17.613 1.00 80.06 226 ARG A C 1
ATOM 1746 O O . ARG A 1 226 ? 10.659 -0.123 18.523 1.00 80.06 226 ARG A O 1
ATOM 1753 N N . GLY A 1 227 ? 11.745 -0.264 16.552 1.00 83.44 227 GLY A N 1
ATOM 1754 C CA . GLY A 1 227 ? 11.504 -1.685 16.300 1.00 83.44 227 GLY A CA 1
ATOM 1755 C C . GLY A 1 227 ? 10.060 -2.023 15.918 1.00 83.44 227 GLY A C 1
ATOM 1756 O O . GLY A 1 227 ? 9.687 -3.189 16.002 1.00 83.44 227 GLY A O 1
ATOM 1757 N N . ASN A 1 228 ? 9.256 -1.030 15.520 1.00 83.12 228 ASN A N 1
ATOM 1758 C CA . ASN A 1 228 ? 7.829 -1.200 15.252 1.00 83.12 228 ASN A CA 1
ATOM 1759 C C . ASN A 1 228 ? 7.478 -0.744 13.835 1.00 83.12 228 ASN A C 1
ATOM 1761 O O . ASN A 1 228 ? 7.081 0.403 13.639 1.00 83.12 228 ASN A O 1
ATOM 1765 N N . ASP A 1 229 ? 7.558 -1.645 12.864 1.00 89.62 229 ASP A N 1
ATOM 1766 C CA . ASP A 1 229 ? 7.009 -1.395 11.530 1.00 89.62 229 ASP A CA 1
ATOM 1767 C C . ASP A 1 229 ? 5.472 -1.329 11.583 1.00 89.62 229 ASP A C 1
ATOM 1769 O O . ASP A 1 229 ? 4.832 -1.934 12.453 1.00 89.62 229 ASP A O 1
ATOM 1773 N N . THR A 1 230 ? 4.855 -0.585 10.662 1.00 95.38 230 THR A N 1
ATOM 1774 C CA . THR A 1 230 ? 3.399 -0.653 10.489 1.00 95.38 230 THR A CA 1
ATOM 1775 C C . THR A 1 230 ? 3.092 -1.936 9.734 1.00 95.38 230 THR A C 1
ATOM 1777 O O . THR A 1 230 ? 3.571 -2.135 8.620 1.00 95.38 230 THR A O 1
ATOM 1780 N N . ALA A 1 231 ? 2.294 -2.820 10.323 1.00 97.56 231 ALA A N 1
ATOM 1781 C CA . ALA A 1 231 ? 2.118 -4.166 9.806 1.00 97.56 231 ALA A CA 1
ATOM 1782 C C . ALA A 1 231 ? 0.651 -4.588 9.737 1.00 97.56 231 ALA A C 1
ATOM 1784 O O . ALA A 1 231 ? -0.103 -4.494 10.704 1.00 97.56 231 ALA A O 1
ATOM 1785 N N . ALA A 1 232 ? 0.275 -5.156 8.594 1.00 97.94 232 ALA A N 1
ATOM 1786 C CA . ALA A 1 232 ? -0.936 -5.946 8.405 1.00 97.94 232 ALA A CA 1
ATOM 1787 C C . ALA A 1 232 ? -0.566 -7.228 7.646 1.00 97.94 232 ALA A C 1
ATOM 1789 O O . ALA A 1 232 ? -0.960 -7.450 6.497 1.00 97.94 232 ALA A O 1
ATOM 1790 N N . ALA A 1 233 ? 0.254 -8.063 8.283 1.00 96.38 233 ALA A N 1
ATOM 1791 C CA . ALA A 1 233 ? 0.961 -9.178 7.649 1.00 96.38 233 ALA A CA 1
ATOM 1792 C C . ALA A 1 233 ? 0.160 -10.495 7.569 1.00 96.38 233 ALA A C 1
ATOM 1794 O O . ALA A 1 233 ? 0.655 -11.505 7.053 1.00 96.38 233 ALA A O 1
ATOM 1795 N N . HIS A 1 234 ? -1.073 -10.523 8.081 1.00 96.88 234 HIS A N 1
ATOM 1796 C CA . HIS A 1 234 ? -1.809 -11.770 8.290 1.00 96.88 234 HIS A CA 1
ATOM 1797 C C . HIS A 1 234 ? -3.306 -11.660 7.959 1.00 96.88 234 HIS A C 1
ATOM 1799 O O . HIS A 1 234 ? -4.156 -11.875 8.823 1.00 96.88 234 HIS A O 1
ATOM 1805 N N . TYR A 1 235 ? -3.626 -11.398 6.686 1.00 97.06 235 TYR A N 1
ATOM 1806 C CA . TYR A 1 235 ? -4.982 -11.497 6.126 1.00 97.06 235 TYR A CA 1
ATOM 1807 C C . TYR A 1 235 ? -6.032 -10.623 6.829 1.00 97.06 235 TYR A C 1
ATOM 1809 O O . TYR A 1 235 ? -7.126 -11.074 7.176 1.00 97.06 235 TYR A O 1
ATOM 1817 N N . SER A 1 236 ? -5.690 -9.356 7.021 1.00 98.31 236 SER A N 1
ATOM 1818 C CA . SER A 1 236 ? -6.589 -8.321 7.526 1.00 98.31 236 SER A CA 1
ATOM 1819 C C . SER A 1 236 ? -7.401 -7.678 6.393 1.00 98.31 236 SER A C 1
ATOM 1821 O O . SER A 1 236 ? -7.058 -7.791 5.213 1.00 98.31 236 SER A O 1
ATOM 1823 N N . TYR A 1 237 ? -8.477 -6.974 6.751 1.00 98.50 237 TYR A N 1
ATOM 1824 C CA . TYR A 1 237 ? -9.221 -6.096 5.837 1.00 98.50 237 TYR A CA 1
ATOM 1825 C C . TYR A 1 237 ? -9.184 -4.660 6.357 1.00 98.50 237 TYR A C 1
ATOM 1827 O O . TYR A 1 237 ? -9.581 -4.421 7.499 1.00 98.50 237 TYR A O 1
ATOM 1835 N N . ILE A 1 238 ? -8.723 -3.721 5.526 1.00 98.69 238 ILE A N 1
ATOM 1836 C CA . ILE A 1 238 ? -8.540 -2.309 5.884 1.00 98.69 238 ILE A CA 1
ATOM 1837 C C . ILE A 1 238 ? -9.286 -1.417 4.884 1.00 98.69 238 ILE A C 1
ATOM 1839 O O . ILE A 1 238 ? -8.742 -0.992 3.862 1.00 98.69 238 ILE A O 1
ATOM 1843 N N . GLY A 1 239 ? -10.557 -1.138 5.164 1.00 98.00 239 GLY A N 1
ATOM 1844 C CA . GLY A 1 239 ? -11.420 -0.324 4.306 1.00 98.00 239 GLY A CA 1
ATOM 1845 C C . GLY A 1 239 ? -11.717 1.048 4.900 1.00 98.00 239 GLY A C 1
ATOM 1846 O O . GLY A 1 239 ? -12.131 1.126 6.052 1.00 98.00 239 GLY A O 1
ATOM 1847 N N . ASP A 1 240 ? -11.585 2.110 4.103 1.00 97.62 240 ASP A N 1
ATOM 1848 C CA . ASP A 1 240 ? -11.957 3.482 4.479 1.00 97.62 240 ASP A CA 1
ATOM 1849 C C . ASP A 1 240 ? -11.361 3.895 5.838 1.00 97.62 240 ASP A C 1
ATOM 1851 O O . ASP A 1 240 ? -12.077 4.338 6.738 1.00 97.62 240 ASP A O 1
ATOM 1855 N N . SER A 1 241 ? -10.062 3.660 6.017 1.00 97.44 241 SER A N 1
ATOM 1856 C CA . SER A 1 241 ? -9.385 3.698 7.315 1.00 97.44 241 SER A CA 1
ATOM 1857 C C . SER A 1 241 ? -8.122 4.551 7.301 1.00 97.44 241 SER A C 1
ATOM 1859 O O . SER A 1 241 ? -7.465 4.694 6.275 1.00 97.44 241 SER A O 1
ATOM 1861 N N . ILE A 1 242 ? -7.750 5.075 8.467 1.00 94.62 242 ILE A N 1
ATOM 1862 C CA . ILE A 1 242 ? -6.457 5.728 8.694 1.00 94.62 242 ILE A CA 1
ATOM 1863 C C . ILE A 1 242 ? -5.758 4.976 9.816 1.00 94.62 242 ILE A C 1
ATOM 1865 O O . ILE A 1 242 ? -6.253 4.924 10.940 1.00 94.62 242 ILE A O 1
ATOM 1869 N N . ILE A 1 243 ? -4.628 4.366 9.497 1.00 96.00 243 ILE A N 1
ATOM 1870 C CA . ILE A 1 243 ? -3.828 3.565 10.409 1.00 96.00 243 ILE A CA 1
ATOM 1871 C C . ILE A 1 243 ? -2.550 4.339 10.709 1.00 96.00 243 ILE A C 1
ATOM 1873 O O . ILE A 1 243 ? -1.825 4.722 9.794 1.00 96.00 243 ILE A O 1
ATOM 1877 N N . GLY A 1 244 ? -2.321 4.597 11.990 1.00 90.19 244 GLY A N 1
ATOM 1878 C CA . GLY A 1 244 ? -1.177 5.332 12.505 1.00 90.19 244 GLY A CA 1
ATOM 1879 C C . GLY A 1 244 ? 0.148 4.602 12.315 1.00 90.19 244 GLY A C 1
ATOM 1880 O O . GLY A 1 244 ? 0.204 3.473 11.829 1.00 90.19 244 GLY A O 1
ATOM 1881 N N . ARG A 1 245 ? 1.221 5.263 12.738 1.00 89.25 245 ARG A N 1
ATOM 1882 C CA . ARG A 1 245 ? 2.593 4.777 12.591 1.00 89.25 245 ARG A CA 1
ATOM 1883 C C . ARG A 1 245 ? 2.928 3.665 13.573 1.00 89.25 245 ARG A C 1
ATOM 1885 O O . ARG A 1 245 ? 2.537 3.738 14.737 1.00 89.25 245 ARG A O 1
ATOM 1892 N N . GLY A 1 246 ? 3.683 2.663 13.138 1.00 92.06 246 GLY A N 1
ATOM 1893 C CA . GLY A 1 246 ? 4.083 1.514 13.956 1.00 92.06 246 GLY A CA 1
ATOM 1894 C C . GLY A 1 246 ? 2.909 0.716 14.536 1.00 92.06 246 GLY A C 1
ATOM 1895 O O . GLY A 1 246 ? 3.021 0.144 15.625 1.00 92.06 246 GLY A O 1
ATOM 1896 N N . VAL A 1 247 ? 1.755 0.730 13.860 1.00 96.44 247 VAL A N 1
ATOM 1897 C CA . VAL A 1 247 ? 0.582 -0.069 14.242 1.00 96.44 247 VAL A CA 1
ATOM 1898 C C . VAL A 1 247 ? 0.762 -1.504 13.769 1.00 96.44 247 VAL A C 1
ATOM 1900 O O . VAL A 1 247 ? 1.074 -1.728 12.604 1.00 96.44 247 VAL A O 1
ATOM 1903 N N . ASN A 1 248 ? 0.478 -2.484 14.629 1.00 97.50 248 ASN A N 1
ATOM 1904 C CA . ASN A 1 248 ? 0.470 -3.893 14.233 1.00 97.50 248 ASN A CA 1
ATOM 1905 C C . ASN A 1 248 ? -0.941 -4.484 14.291 1.00 97.50 248 ASN A C 1
ATOM 1907 O O . ASN A 1 248 ? -1.601 -4.531 15.340 1.00 97.50 248 ASN A O 1
ATOM 1911 N N . PHE A 1 249 ? -1.409 -4.951 13.140 1.00 98.31 249 PHE A N 1
ATOM 1912 C CA . PHE A 1 249 ? -2.644 -5.696 13.011 1.00 98.31 249 PHE A CA 1
ATOM 1913 C C . PHE A 1 249 ? -2.402 -7.195 13.165 1.00 98.31 249 PHE A C 1
ATOM 1915 O O . PHE A 1 249 ? -1.860 -7.845 12.270 1.00 98.31 249 PHE A O 1
ATOM 1922 N N . GLY A 1 250 ? -2.890 -7.746 14.281 1.00 97.75 250 GLY A N 1
ATOM 1923 C CA . GLY A 1 250 ? -2.963 -9.180 14.504 1.00 97.75 250 GLY A CA 1
ATOM 1924 C C . GLY A 1 250 ? -3.759 -9.888 13.409 1.00 97.75 250 GLY A C 1
ATOM 1925 O O . GLY A 1 250 ? -4.532 -9.284 12.660 1.00 97.75 250 GLY A O 1
ATOM 1926 N N . ALA A 1 251 ? -3.561 -11.201 13.307 1.00 98.12 251 ALA A N 1
ATOM 1927 C CA . ALA A 1 251 ? -4.118 -11.982 12.211 1.00 98.12 251 ALA A CA 1
ATOM 1928 C C . ALA A 1 251 ? -5.644 -11.870 12.124 1.00 98.12 251 ALA A C 1
ATOM 1930 O O . ALA A 1 251 ? -6.357 -12.079 13.108 1.00 98.12 251 ALA A O 1
ATOM 1931 N N . GLY A 1 252 ? -6.144 -11.565 10.928 1.00 97.88 252 GLY A N 1
ATOM 1932 C CA . GLY A 1 252 ? -7.572 -11.439 10.663 1.00 97.88 252 GLY A CA 1
ATOM 1933 C C . GLY A 1 252 ? -8.240 -10.217 11.294 1.00 97.88 252 GLY A C 1
ATOM 1934 O O . GLY A 1 252 ? -9.465 -10.231 11.435 1.00 97.88 252 GLY A O 1
ATOM 1935 N N . THR A 1 253 ? -7.482 -9.183 11.675 1.00 98.56 253 THR A N 1
ATOM 1936 C CA . THR A 1 253 ? -8.051 -7.902 12.110 1.00 98.56 253 THR A CA 1
ATOM 1937 C C . THR A 1 253 ? -8.838 -7.244 10.971 1.00 98.56 253 THR A C 1
ATOM 1939 O O . THR A 1 253 ? -8.425 -7.262 9.810 1.00 98.56 253 THR A O 1
ATOM 1942 N N . LYS A 1 254 ? -10.004 -6.666 11.272 1.00 98.44 254 LYS A N 1
ATOM 1943 C CA . LYS A 1 254 ? -10.890 -6.074 10.255 1.00 98.44 254 LYS A CA 1
ATOM 1944 C C . LYS A 1 254 ? -11.331 -4.677 10.646 1.00 98.44 254 LYS A C 1
ATOM 1946 O O . LYS A 1 254 ? -11.860 -4.493 11.739 1.00 98.44 254 LYS A O 1
ATOM 1951 N N . THR A 1 255 ? -11.222 -3.726 9.724 1.00 98.25 255 THR A N 1
ATOM 1952 C CA . THR A 1 255 ? -11.932 -2.448 9.813 1.00 98.25 255 THR A CA 1
ATOM 1953 C C . THR A 1 255 ? -13.215 -2.537 8.992 1.00 98.25 255 THR A C 1
ATOM 1955 O O . THR A 1 255 ? -13.226 -2.479 7.762 1.00 98.25 255 THR A O 1
ATOM 1958 N N . SER A 1 256 ? -14.333 -2.771 9.677 1.00 96.25 256 SER A N 1
ATOM 1959 C CA . SER A 1 256 ? -15.645 -2.773 9.040 1.00 96.25 256 SER A CA 1
ATOM 1960 C C . SER A 1 256 ? -15.985 -1.345 8.642 1.00 96.25 256 SER A C 1
ATOM 1962 O O . SER A 1 256 ? -16.100 -0.471 9.491 1.00 96.25 256 SER A O 1
ATOM 1964 N N . ASN A 1 257 ? -16.141 -1.094 7.348 1.00 96.75 257 ASN A N 1
ATOM 1965 C CA . ASN A 1 257 ? -16.366 0.245 6.807 1.00 96.75 257 ASN A CA 1
ATOM 1966 C C . ASN A 1 257 ? -17.828 0.548 6.501 1.00 96.75 257 ASN A C 1
ATOM 1968 O O . ASN A 1 257 ? -18.176 1.702 6.273 1.00 96.75 257 ASN A O 1
ATOM 1972 N N . LEU A 1 258 ? -18.701 -0.457 6.466 1.00 96.38 258 LEU A N 1
ATOM 1973 C CA . LEU A 1 258 ? -20.093 -0.295 6.072 1.00 96.38 258 LEU A CA 1
ATOM 1974 C C . LEU A 1 258 ? -21.018 -0.744 7.196 1.00 96.38 258 LEU A C 1
ATOM 1976 O O . LEU A 1 258 ? -21.007 -1.902 7.605 1.00 96.38 258 LEU A O 1
ATOM 1980 N N . LYS A 1 259 ? -21.894 0.158 7.639 1.00 94.19 259 LYS A N 1
ATOM 1981 C CA . LYS A 1 259 ? -22.967 -0.213 8.561 1.00 94.19 259 LYS A CA 1
ATOM 1982 C C . LYS A 1 259 ? -23.928 -1.213 7.917 1.00 94.19 259 LYS A C 1
ATOM 1984 O O . LYS A 1 259 ? -24.353 -1.017 6.775 1.00 94.19 259 LYS A O 1
ATOM 1989 N N . VAL A 1 260 ? -24.338 -2.215 8.695 1.00 93.38 260 VAL A N 1
ATOM 1990 C CA . VAL A 1 260 ? -25.322 -3.239 8.293 1.00 93.38 260 VAL A CA 1
ATOM 1991 C C . VAL A 1 260 ? -26.644 -2.604 7.855 1.00 93.38 260 VAL A C 1
ATOM 1993 O O . VAL A 1 260 ? -27.172 -2.944 6.801 1.00 93.38 260 VAL A O 1
ATOM 1996 N N . ASP A 1 261 ? -27.121 -1.613 8.614 1.00 93.94 261 ASP A N 1
ATOM 1997 C CA . ASP A 1 261 ? -28.351 -0.849 8.339 1.00 93.94 261 ASP A CA 1
ATOM 1998 C C . ASP A 1 261 ? -28.257 0.091 7.130 1.00 93.94 261 ASP A C 1
ATOM 2000 O O . ASP A 1 261 ? -29.222 0.766 6.780 1.00 93.94 261 ASP A O 1
ATOM 2004 N N . ARG A 1 262 ? -27.086 0.163 6.493 1.00 91.88 262 ARG A N 1
ATOM 2005 C CA . ARG A 1 262 ? -26.838 0.995 5.324 1.00 91.88 262 ARG A CA 1
ATOM 2006 C C . ARG A 1 262 ? -27.067 2.504 5.528 1.00 91.88 262 ARG A C 1
ATOM 2008 O O . ARG A 1 262 ? -27.140 3.248 4.551 1.00 91.88 262 ARG A O 1
ATOM 2015 N N . SER A 1 263 ? -27.099 2.988 6.760 1.00 93.94 263 SER A N 1
ATOM 2016 C CA . SER A 1 263 ? -27.128 4.425 7.044 1.00 93.94 263 SER A CA 1
ATOM 2017 C C . SER A 1 263 ? -25.718 5.044 6.986 1.00 93.94 263 SER A C 1
ATOM 2019 O O . SER A 1 263 ? -24.719 4.311 7.000 1.00 93.94 263 SER A O 1
ATOM 2021 N N . PRO A 1 264 ? -25.595 6.382 6.883 1.00 94.94 264 PRO A N 1
ATOM 2022 C CA . PRO A 1 264 ? -24.308 7.061 7.017 1.00 94.94 264 PRO A CA 1
ATOM 2023 C C . PRO A 1 264 ? -23.625 6.773 8.360 1.00 94.94 264 PRO A C 1
ATOM 2025 O O . PRO A 1 264 ? -24.285 6.580 9.388 1.00 94.94 264 PRO A O 1
ATOM 2028 N N . VAL A 1 265 ? -22.292 6.757 8.354 1.00 94.50 265 VAL A N 1
ATOM 2029 C CA . VAL A 1 265 ? -21.496 6.544 9.565 1.00 94.50 265 VAL A CA 1
ATOM 2030 C C . VAL A 1 265 ? -21.536 7.803 10.436 1.00 94.50 265 VAL A C 1
ATOM 2032 O O . VAL A 1 265 ? -21.538 8.938 9.960 1.00 94.50 265 VAL A O 1
ATOM 2035 N N . SER A 1 266 ? -21.584 7.600 11.747 1.00 89.31 266 SER A N 1
ATOM 2036 C CA . SER A 1 266 ? -21.450 8.661 12.741 1.00 89.31 266 SER A CA 1
ATOM 2037 C C . SER A 1 266 ? -20.551 8.164 13.853 1.00 89.31 266 SER A C 1
ATOM 2039 O O . SER A 1 266 ? -20.750 7.043 14.323 1.00 89.31 266 SER A O 1
ATOM 2041 N N . VAL A 1 267 ? -19.628 9.001 14.296 1.00 84.25 267 VAL A N 1
ATOM 2042 C CA . VAL A 1 267 ? -18.732 8.691 15.406 1.00 84.25 267 VAL A CA 1
ATOM 2043 C C . VAL A 1 267 ? -19.357 9.181 16.702 1.00 84.25 267 VAL A C 1
ATOM 2045 O O . VAL A 1 267 ? -19.981 10.238 16.725 1.00 84.25 267 VAL A O 1
ATOM 2048 N N . VAL A 1 268 ? -19.198 8.423 17.782 1.00 76.62 268 VAL A N 1
ATOM 2049 C CA . VAL A 1 268 ? -19.579 8.866 19.126 1.00 76.62 268 VAL A CA 1
ATOM 2050 C C . VAL A 1 268 ? -18.313 9.028 19.952 1.00 76.62 268 VAL A C 1
ATOM 2052 O O . VAL A 1 268 ? -17.569 8.064 20.133 1.00 76.62 268 VAL A O 1
ATOM 2055 N N . VAL A 1 269 ? -18.081 10.244 20.438 1.00 75.06 269 VAL A N 1
ATOM 2056 C CA . VAL A 1 269 ? -16.948 10.601 21.297 1.00 75.06 269 VAL A CA 1
ATOM 2057 C C . VAL A 1 269 ? -17.522 11.215 22.561 1.00 75.06 269 VAL A C 1
ATOM 2059 O O . VAL A 1 269 ? -18.256 12.195 22.473 1.00 75.06 269 VAL A O 1
ATOM 2062 N N . GLU A 1 270 ? -17.245 10.606 23.715 1.00 73.88 270 GLU A N 1
ATOM 2063 C CA . GLU A 1 270 ? -17.690 11.114 25.026 1.00 73.88 270 GLU A CA 1
ATOM 2064 C C . GLU A 1 270 ? -19.204 11.412 25.087 1.00 73.88 270 GLU A C 1
ATOM 2066 O O . GLU A 1 270 ? -19.657 12.393 25.665 1.00 73.88 270 GLU A O 1
ATOM 2071 N N . GLY A 1 271 ? -20.012 10.564 24.442 1.00 73.25 271 GLY A N 1
ATOM 2072 C CA . GLY A 1 271 ? -21.472 10.709 24.383 1.00 73.25 271 GLY A CA 1
ATOM 2073 C C . GLY A 1 271 ? -21.984 11.698 23.329 1.00 73.25 271 GLY A C 1
ATOM 2074 O O . GLY A 1 271 ? -23.174 11.685 23.018 1.00 73.25 271 GLY A O 1
ATOM 2075 N N . VAL A 1 272 ? -21.108 12.490 22.710 1.00 76.31 272 VAL A N 1
ATOM 2076 C CA . VAL A 1 272 ? -21.465 13.404 21.620 1.00 76.31 272 VAL A CA 1
ATOM 2077 C C . VAL A 1 272 ? -21.365 12.681 20.279 1.00 76.31 272 VAL A C 1
ATOM 2079 O O . VAL A 1 272 ? -20.372 12.015 19.974 1.00 76.31 272 VAL A O 1
ATOM 2082 N N . ARG A 1 273 ? -22.416 12.798 19.461 1.00 81.56 273 ARG A N 1
ATOM 2083 C CA . ARG A 1 273 ? -22.499 12.172 18.138 1.00 81.56 273 ARG A CA 1
ATOM 2084 C C . ARG A 1 273 ? -22.058 13.146 17.048 1.00 81.56 273 ARG A C 1
ATOM 2086 O O . ARG A 1 273 ? -22.678 14.185 16.858 1.00 81.56 273 ARG A O 1
ATOM 2093 N N . TYR A 1 274 ? -21.073 12.734 16.262 1.00 82.25 274 TYR A N 1
ATOM 2094 C CA . TYR A 1 274 ? -20.525 13.475 15.133 1.00 82.25 274 TYR A CA 1
ATOM 2095 C C . TYR A 1 274 ? -20.901 12.773 13.819 1.00 82.25 274 TYR A C 1
ATOM 2097 O O . TYR A 1 274 ? -20.444 11.651 13.567 1.00 82.25 274 TYR A O 1
ATOM 2105 N N . PRO A 1 275 ? -21.755 13.369 12.970 1.00 86.31 275 PRO A N 1
ATOM 2106 C CA . PRO A 1 275 ? -22.024 12.828 11.642 1.00 86.31 275 PRO A CA 1
ATOM 2107 C C . PRO A 1 275 ? -20.783 12.992 10.756 1.00 86.31 275 PRO A C 1
ATOM 2109 O O . PRO A 1 275 ? -20.252 14.091 10.629 1.00 86.31 275 PRO A O 1
ATOM 2112 N N . THR A 1 276 ? -20.316 11.918 10.111 1.00 86.25 276 THR A N 1
ATOM 2113 C CA . THR A 1 276 ? -19.113 12.009 9.257 1.00 86.25 276 THR A CA 1
ATOM 2114 C C . THR A 1 276 ? -19.427 12.498 7.843 1.00 86.25 276 THR A C 1
ATOM 2116 O O . THR A 1 276 ? -18.539 12.969 7.126 1.00 86.25 276 THR A O 1
ATOM 2119 N N . GLY A 1 277 ? -20.693 12.358 7.428 1.00 88.94 277 GLY A N 1
ATOM 2120 C CA . GLY A 1 277 ? -21.140 12.531 6.044 1.00 88.94 277 GLY A CA 1
ATOM 2121 C C . GLY A 1 277 ? -20.712 11.387 5.118 1.00 88.94 277 GLY A C 1
ATOM 2122 O O . GLY A 1 277 ? -21.010 11.419 3.928 1.00 88.94 277 GLY A O 1
ATOM 2123 N N . LEU A 1 278 ? -20.028 10.367 5.645 1.00 91.62 278 LEU A N 1
ATOM 2124 C CA . LEU A 1 278 ? -19.501 9.255 4.869 1.00 91.62 278 LEU A CA 1
ATOM 2125 C C . LEU A 1 278 ? -20.454 8.066 4.908 1.00 91.62 278 LEU A C 1
ATOM 2127 O O . LEU A 1 278 ? -20.909 7.623 5.965 1.00 91.62 278 LEU A O 1
ATOM 2131 N N . ARG A 1 279 ? -20.717 7.497 3.731 1.00 94.88 279 ARG A N 1
ATOM 2132 C CA . ARG A 1 279 ? -21.463 6.242 3.621 1.00 94.88 279 ARG A CA 1
ATOM 2133 C C . ARG A 1 279 ? -20.647 5.046 4.111 1.00 94.88 279 ARG A C 1
ATOM 2135 O O . ARG A 1 279 ? -21.228 4.108 4.658 1.00 94.88 279 ARG A O 1
ATOM 2142 N N . LYS A 1 280 ? -19.331 5.096 3.886 1.00 96.69 280 LYS A N 1
ATOM 2143 C CA . LYS A 1 280 ? -18.350 4.117 4.339 1.00 96.69 280 LYS A CA 1
ATOM 2144 C C . LYS A 1 280 ? -17.248 4.805 5.128 1.00 96.69 280 LYS A C 1
ATOM 2146 O O . LYS A 1 280 ? -16.741 5.826 4.682 1.00 96.69 280 LYS A O 1
ATOM 2151 N N . PHE A 1 281 ? -16.918 4.264 6.288 1.00 96.25 281 PHE A N 1
ATOM 2152 C CA . PHE A 1 281 ? -15.824 4.723 7.132 1.00 96.25 281 PHE A CA 1
ATOM 2153 C C . PHE A 1 281 ? -15.466 3.589 8.088 1.00 96.25 281 PHE A C 1
ATOM 2155 O O . PHE A 1 281 ? -16.326 3.164 8.856 1.00 96.25 281 PHE A O 1
ATOM 2162 N N . GLY A 1 282 ? -14.243 3.074 7.985 1.00 97.19 282 GLY A N 1
ATOM 2163 C CA . GLY A 1 282 ? -13.725 1.984 8.800 1.00 97.19 282 GLY A CA 1
ATOM 2164 C C . GLY A 1 282 ? -13.334 2.469 10.181 1.00 97.19 282 GLY A C 1
ATOM 2165 O O . GLY A 1 282 ? -14.158 2.543 11.084 1.00 97.19 282 GLY A O 1
ATOM 2166 N N . ALA A 1 283 ? -12.063 2.801 10.345 1.00 96.56 283 ALA A N 1
ATOM 2167 C CA . ALA A 1 283 ? -11.506 3.191 11.631 1.00 96.56 283 ALA A CA 1
ATOM 2168 C C . ALA A 1 283 ? -10.343 4.168 11.483 1.00 96.56 283 ALA A C 1
ATOM 2170 O O . ALA A 1 283 ? -9.614 4.117 10.490 1.00 96.56 283 ALA A O 1
ATOM 2171 N N . VAL A 1 284 ? -10.143 4.994 12.508 1.00 94.00 284 VAL A N 1
ATOM 2172 C CA . VAL A 1 284 ? -8.891 5.723 12.736 1.00 94.00 284 VAL A CA 1
ATOM 2173 C C . VAL A 1 284 ? -8.178 5.048 13.898 1.00 94.00 284 VAL A C 1
ATOM 2175 O O . VAL A 1 284 ? -8.728 4.969 14.996 1.00 94.00 284 VAL A O 1
ATOM 2178 N N . VAL A 1 285 ? -6.973 4.545 13.653 1.00 95.38 285 VAL A N 1
ATOM 2179 C CA . VAL A 1 285 ? -6.172 3.815 14.636 1.00 95.38 285 VAL A CA 1
ATOM 2180 C C . VAL A 1 285 ? -4.903 4.597 14.914 1.00 95.38 285 VAL A C 1
ATOM 2182 O O . VAL A 1 285 ? -4.159 4.901 13.992 1.00 95.38 285 VAL A O 1
ATOM 2185 N N . GLY A 1 286 ? -4.664 4.933 16.175 1.00 88.38 286 GLY A N 1
ATOM 2186 C CA . GLY A 1 286 ? -3.550 5.777 16.565 1.00 88.38 286 GLY A CA 1
ATOM 2187 C C . GLY A 1 286 ? -2.207 5.060 16.551 1.00 88.38 286 GLY A C 1
ATOM 2188 O O . GLY A 1 286 ? -2.151 3.835 16.674 1.00 88.38 286 GLY A O 1
ATOM 2189 N N . ASP A 1 287 ? -1.134 5.844 16.449 1.00 87.19 287 ASP A N 1
ATOM 2190 C CA . ASP A 1 287 ? 0.254 5.381 16.408 1.00 87.19 287 ASP A CA 1
ATOM 2191 C C . ASP A 1 287 ? 0.534 4.341 17.498 1.00 87.19 287 ASP A C 1
ATOM 2193 O O . ASP A 1 287 ? 0.049 4.456 18.621 1.00 87.19 287 ASP A O 1
ATOM 2197 N N . LEU A 1 288 ? 1.336 3.328 17.176 1.00 91.00 288 LEU A N 1
ATOM 2198 C CA . LEU A 1 288 ? 1.808 2.282 18.086 1.00 91.00 288 LEU A CA 1
ATOM 2199 C C . LEU A 1 288 ? 0.709 1.395 18.678 1.00 91.00 288 LEU A C 1
ATOM 2201 O O . LEU A 1 288 ? 0.998 0.560 19.535 1.00 91.00 288 LEU A O 1
ATOM 2205 N N . THR A 1 289 ? -0.538 1.524 18.223 1.00 95.50 289 THR A N 1
ATOM 2206 C CA . THR A 1 289 ? -1.615 0.615 18.623 1.00 95.50 289 THR A CA 1
ATOM 2207 C C . THR A 1 289 ? -1.312 -0.803 18.151 1.00 95.50 289 THR A C 1
ATOM 2209 O O . THR A 1 289 ? -0.923 -1.020 17.006 1.00 95.50 289 THR A O 1
ATOM 2212 N N . GLN A 1 290 ? -1.520 -1.784 19.024 1.00 97.69 290 GLN A N 1
ATOM 2213 C CA . GLN A 1 290 ? -1.316 -3.199 18.718 1.00 97.69 290 GLN A CA 1
ATOM 2214 C C . GLN A 1 290 ? -2.641 -3.934 18.860 1.00 97.69 290 GLN A C 1
ATOM 2216 O O . GLN A 1 290 ? -3.360 -3.737 19.843 1.00 97.69 290 GLN A O 1
ATOM 2221 N N . THR A 1 291 ? -2.964 -4.801 17.905 1.00 98.19 291 THR A N 1
ATOM 2222 C CA . THR A 1 291 ? -4.179 -5.621 17.967 1.00 98.19 291 THR A CA 1
ATOM 2223 C C . THR A 1 291 ? -3.835 -7.099 18.025 1.00 98.19 291 THR A C 1
ATOM 2225 O O . THR A 1 291 ? -2.961 -7.583 17.313 1.00 98.19 291 THR A O 1
ATOM 2228 N N . GLY A 1 292 ? -4.544 -7.831 18.876 1.00 97.44 292 GLY A N 1
ATOM 2229 C CA . GLY A 1 292 ? -4.572 -9.281 18.851 1.00 97.44 292 GLY A CA 1
ATOM 2230 C C . GLY A 1 292 ? -5.379 -9.802 17.665 1.00 97.44 292 GLY A C 1
ATOM 2231 O O . GLY A 1 292 ? -6.107 -9.060 17.006 1.00 97.44 292 GLY A O 1
ATOM 2232 N N . CYS A 1 293 ? -5.271 -11.104 17.408 1.00 97.50 293 CYS A N 1
ATOM 2233 C CA . CYS A 1 293 ? -5.970 -11.746 16.299 1.00 97.50 293 CYS A CA 1
ATOM 2234 C C . CYS A 1 293 ? -7.489 -11.545 16.378 1.00 97.50 293 CYS A C 1
ATOM 2236 O O . CYS A 1 293 ? -8.080 -11.574 17.459 1.00 97.50 293 CYS A O 1
ATOM 2238 N N . LEU A 1 294 ? -8.127 -11.421 15.215 1.00 97.12 294 LEU A N 1
ATOM 2239 C CA . LEU A 1 294 ? -9.579 -11.311 15.069 1.00 97.12 294 LEU A CA 1
ATOM 2240 C C . LEU A 1 294 ? -10.195 -10.099 15.789 1.00 97.12 294 LEU A C 1
ATOM 2242 O O . LEU A 1 294 ? -11.374 -10.133 16.142 1.00 97.12 294 LEU A O 1
ATOM 2246 N N . ALA A 1 295 ? -9.427 -9.028 16.006 1.00 98.12 295 ALA A N 1
ATOM 2247 C CA . ALA A 1 295 ? -10.001 -7.755 16.425 1.00 98.12 295 ALA A CA 1
ATOM 2248 C C . ALA A 1 295 ? -10.857 -7.162 15.291 1.00 98.12 295 ALA A C 1
ATOM 2250 O O . ALA A 1 295 ? -10.478 -7.178 14.118 1.00 98.12 295 ALA A O 1
ATOM 2251 N N . VAL A 1 296 ? -12.021 -6.620 15.633 1.00 97.94 296 VAL A N 1
ATOM 2252 C CA . VAL A 1 296 ? -12.947 -6.004 14.680 1.00 97.94 296 VAL A CA 1
ATOM 2253 C C . VAL A 1 296 ? -13.200 -4.569 15.100 1.00 97.94 296 VAL A C 1
ATOM 2255 O O . VAL A 1 296 ? -13.617 -4.307 16.221 1.00 97.94 296 VAL A O 1
ATOM 2258 N N . PHE A 1 297 ? -12.974 -3.637 14.187 1.00 98.12 297 PHE A N 1
ATOM 2259 C CA . PHE A 1 297 ? -13.298 -2.231 14.359 1.00 98.12 297 PHE A CA 1
ATOM 2260 C C . PHE A 1 297 ? -14.606 -1.952 13.622 1.00 98.12 297 PHE A C 1
ATOM 2262 O O 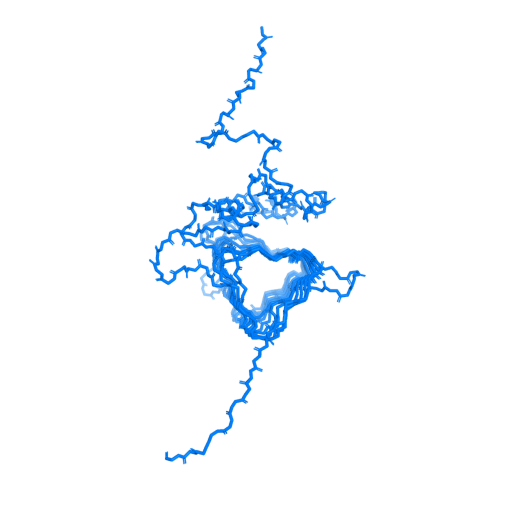. PHE A 1 297 ? -14.682 -2.142 12.406 1.00 98.12 297 PHE A O 1
ATOM 2269 N N . ASP A 1 298 ? -15.635 -1.533 14.354 1.00 96.31 298 ASP A N 1
ATOM 2270 C CA . ASP A 1 298 ? -16.918 -1.129 13.784 1.00 96.31 298 ASP A CA 1
ATOM 2271 C C . ASP A 1 298 ? -16.785 0.187 13.002 1.00 96.31 298 ASP A C 1
ATOM 2273 O O . ASP A 1 298 ? -15.895 0.989 13.302 1.00 96.31 298 ASP A O 1
ATOM 2277 N N . PRO A 1 299 ? -17.706 0.466 12.057 1.00 96.88 299 PRO A N 1
ATOM 2278 C CA . PRO A 1 299 ? -17.652 1.683 11.262 1.00 96.88 299 PRO A CA 1
ATOM 2279 C C . PRO A 1 299 ? -17.578 2.952 12.118 1.00 96.88 299 PRO A C 1
ATOM 2281 O O . PRO A 1 299 ? -18.482 3.249 12.906 1.00 96.88 299 PRO A O 1
ATOM 2284 N N . GLY A 1 300 ? -16.513 3.722 11.920 1.00 93.75 300 GLY A N 1
ATOM 2285 C CA . GLY A 1 300 ? -16.200 4.945 12.648 1.00 93.75 300 GLY A CA 1
ATOM 2286 C C . GLY A 1 300 ? -15.522 4.746 14.002 1.00 93.75 300 GLY A C 1
ATOM 2287 O O . GLY A 1 300 ? -15.544 5.673 14.813 1.00 93.75 300 GLY A O 1
ATOM 2288 N N . ALA A 1 301 ? -14.939 3.576 14.275 1.00 94.81 301 ALA A N 1
ATOM 2289 C CA . ALA A 1 301 ? -14.128 3.381 15.472 1.00 94.81 301 ALA A CA 1
ATOM 2290 C C . ALA A 1 301 ? -12.912 4.324 15.469 1.00 94.81 301 ALA A C 1
ATOM 2292 O O . ALA A 1 301 ? -12.183 4.423 14.481 1.00 94.81 301 ALA A O 1
ATOM 2293 N N . LEU A 1 302 ? -12.690 5.007 16.589 1.00 91.62 302 LEU A N 1
ATOM 2294 C CA . LEU A 1 302 ? -11.529 5.854 16.828 1.00 91.62 302 LEU A CA 1
ATOM 2295 C C . LEU A 1 302 ? -10.728 5.258 17.981 1.00 91.62 302 LEU A C 1
ATOM 2297 O O . LEU A 1 302 ? -11.235 5.154 19.095 1.00 91.62 302 LEU A O 1
ATOM 2301 N N . VAL A 1 303 ? -9.482 4.881 17.730 1.00 92.75 303 VAL A N 1
ATOM 2302 C CA . VAL A 1 303 ? -8.598 4.306 18.745 1.00 92.75 303 VAL A CA 1
ATOM 2303 C C . VAL A 1 303 ? -7.387 5.201 18.911 1.00 92.75 303 VAL A C 1
ATOM 2305 O O . VAL A 1 303 ? -6.680 5.466 17.947 1.00 92.75 303 VAL A O 1
ATOM 2308 N N . GLY A 1 304 ? -7.167 5.700 20.125 1.00 84.88 304 GLY A N 1
ATOM 2309 C CA . GLY A 1 304 ? -6.026 6.547 20.450 1.00 84.88 304 GLY A CA 1
ATOM 2310 C C . GLY A 1 304 ? -4.696 5.784 20.407 1.00 84.88 304 GLY A C 1
ATOM 2311 O O . GLY A 1 304 ? -4.689 4.557 20.535 1.00 84.88 304 GLY A O 1
ATOM 2312 N N . PRO A 1 305 ? -3.565 6.494 20.254 1.00 85.25 305 PRO A N 1
ATOM 2313 C CA . PRO A 1 305 ? -2.244 5.885 20.150 1.00 85.25 305 PRO A CA 1
ATOM 2314 C C . PRO A 1 305 ? -1.863 5.066 21.384 1.00 85.25 305 PRO A C 1
ATOM 2316 O O . PRO A 1 305 ? -2.394 5.275 22.477 1.00 85.25 305 PRO A O 1
ATOM 2319 N N . GLU A 1 306 ? -0.917 4.147 21.199 1.00 88.50 306 GLU A N 1
ATOM 2320 C CA . GLU A 1 306 ? -0.374 3.251 22.227 1.00 88.50 306 GLU A CA 1
ATOM 2321 C C . GLU A 1 306 ? -1.446 2.373 22.898 1.00 88.50 306 GLU A C 1
ATOM 2323 O O . GLU A 1 306 ? -1.297 1.945 24.043 1.00 88.50 306 GLU A O 1
ATOM 2328 N N . THR A 1 307 ? -2.554 2.105 22.203 1.00 91.94 307 THR A N 1
ATOM 2329 C CA . THR A 1 307 ? -3.614 1.232 22.714 1.00 91.94 307 THR A CA 1
ATOM 2330 C C . THR A 1 307 ? -3.291 -0.235 22.435 1.00 91.94 307 THR A C 1
ATOM 2332 O O . THR A 1 307 ? -2.864 -0.604 21.343 1.00 91.94 307 THR A O 1
ATOM 2335 N N . LEU A 1 308 ? -3.538 -1.107 23.410 1.00 98.19 308 LEU A N 1
ATOM 2336 C CA . LEU A 1 308 ? -3.441 -2.556 23.251 1.00 98.19 308 LEU A CA 1
ATOM 2337 C C . LEU A 1 308 ? -4.840 -3.156 23.153 1.00 98.19 308 LEU A C 1
ATOM 2339 O O . LEU A 1 308 ? -5.617 -3.111 24.106 1.00 98.19 308 LEU A O 1
ATOM 2343 N N . VAL A 1 309 ? -5.159 -3.749 22.012 1.00 98.31 309 VAL A N 1
ATOM 2344 C CA . VAL A 1 309 ? -6.444 -4.396 21.753 1.00 98.31 309 VAL A CA 1
ATOM 2345 C C . VAL A 1 309 ? -6.259 -5.902 21.823 1.00 98.31 309 VAL A C 1
ATOM 2347 O O . VAL A 1 309 ? -5.492 -6.466 21.052 1.00 98.31 309 VAL A O 1
ATOM 2350 N N . TYR A 1 310 ? -6.935 -6.576 22.749 1.00 97.44 310 TYR A N 1
ATOM 2351 C CA . TYR A 1 310 ? -6.789 -8.026 22.902 1.00 97.44 310 TYR A CA 1
ATOM 2352 C C . TYR A 1 310 ? -7.549 -8.798 21.810 1.00 97.44 310 TYR A C 1
ATOM 2354 O O . TYR A 1 310 ? -8.471 -8.250 21.198 1.00 97.44 310 TYR A O 1
ATOM 2362 N N . PRO A 1 311 ? -7.176 -10.069 21.556 1.00 96.81 311 PRO A N 1
ATOM 2363 C CA . PRO A 1 311 ? -7.816 -10.884 20.529 1.00 96.81 311 PRO A CA 1
ATOM 2364 C C . PRO A 1 311 ? -9.341 -10.953 20.669 1.00 96.81 311 PRO A C 1
ATOM 2366 O O . PRO A 1 311 ? -9.872 -11.017 21.779 1.00 96.81 311 PRO A O 1
ATOM 2369 N N . GLY A 1 312 ? -10.042 -10.962 19.534 1.00 95.81 312 GLY A N 1
ATOM 2370 C CA . GLY A 1 312 ? -11.503 -11.081 19.472 1.00 95.81 312 GLY A CA 1
ATOM 2371 C C . GLY A 1 312 ? -12.287 -9.855 19.955 1.00 95.81 312 GLY A C 1
ATOM 2372 O O . GLY A 1 312 ? -13.508 -9.935 20.090 1.00 95.81 312 GLY A O 1
ATOM 2373 N N . ALA A 1 313 ? -11.627 -8.728 20.242 1.00 96.94 313 ALA A N 1
ATOM 2374 C CA . ALA A 1 313 ? -12.308 -7.502 20.648 1.00 96.94 313 ALA A CA 1
ATOM 2375 C C . ALA A 1 313 ? -13.090 -6.867 19.493 1.00 96.94 313 ALA A C 1
ATOM 2377 O O . ALA A 1 313 ? -12.562 -6.708 18.396 1.00 96.94 313 ALA A O 1
ATOM 2378 N N . ALA A 1 314 ? -14.328 -6.452 19.773 1.00 95.75 314 ALA A N 1
ATOM 2379 C CA . ALA A 1 314 ? -15.129 -5.605 18.895 1.00 95.75 314 ALA A CA 1
ATOM 2380 C C . ALA A 1 314 ? -15.094 -4.160 19.414 1.00 95.75 314 ALA A C 1
ATOM 2382 O O . ALA A 1 314 ? -15.484 -3.899 20.555 1.00 95.75 314 ALA A O 1
ATOM 2383 N N . LEU A 1 315 ? -14.597 -3.234 18.596 1.00 95.56 315 LEU A N 1
ATOM 2384 C CA . LEU A 1 315 ? -14.346 -1.846 18.966 1.00 95.56 315 LEU A CA 1
ATOM 2385 C C . LEU A 1 315 ? -15.362 -0.931 18.306 1.00 95.56 315 LEU A C 1
ATOM 2387 O O . LEU A 1 315 ? -15.437 -0.8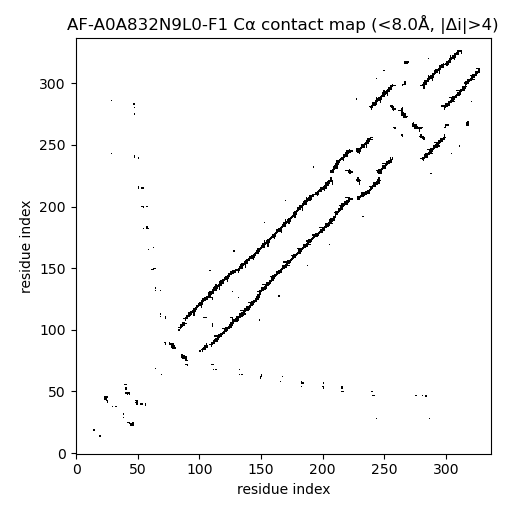80 17.083 1.00 95.56 315 LEU A O 1
ATOM 2391 N N . ARG A 1 316 ? -16.095 -0.160 19.113 1.00 92.06 316 ARG A N 1
ATOM 2392 C CA . ARG A 1 316 ? -17.095 0.799 18.636 1.00 92.06 316 ARG A CA 1
ATOM 2393 C C . ARG A 1 316 ? -16.983 2.132 19.366 1.00 92.06 316 ARG A C 1
ATOM 2395 O O . ARG A 1 316 ? -16.997 2.174 20.590 1.00 92.06 316 ARG A O 1
ATOM 2402 N N . GLY A 1 317 ? -16.966 3.223 18.603 1.00 86.38 317 GLY A N 1
ATOM 2403 C CA . GLY A 1 317 ? -16.831 4.574 19.150 1.00 86.38 317 GLY A CA 1
ATOM 2404 C C . GLY A 1 317 ? -15.377 4.924 19.451 1.00 86.38 317 GLY A C 1
ATOM 2405 O O . GLY A 1 317 ? -14.485 4.509 18.714 1.00 86.38 317 GLY A O 1
ATOM 2406 N N . TYR A 1 318 ? -15.153 5.713 20.498 1.00 87.12 318 TYR A N 1
ATOM 2407 C CA . TYR A 1 318 ? -13.838 6.238 20.856 1.00 87.12 318 TYR A CA 1
ATOM 2408 C C . TYR A 1 318 ? -13.177 5.471 22.010 1.00 87.12 318 TYR A C 1
ATOM 2410 O O . TYR A 1 318 ? -13.789 5.269 23.058 1.00 87.12 318 TYR A O 1
ATOM 2418 N N . TYR A 1 319 ? -11.905 5.116 21.824 1.00 87.44 319 TYR A N 1
ATOM 2419 C CA . TYR A 1 319 ? -11.021 4.546 22.837 1.00 87.44 319 TYR A CA 1
ATOM 2420 C C . TYR A 1 319 ? -9.847 5.502 23.076 1.00 87.44 319 TYR A C 1
ATOM 2422 O O . TYR A 1 319 ? -9.154 5.844 22.114 1.00 87.44 319 TYR A O 1
ATOM 2430 N N . PRO A 1 320 ? -9.598 5.936 24.323 1.00 82.25 320 PRO A N 1
ATOM 2431 C CA . PRO A 1 320 ? -8.558 6.913 24.601 1.00 82.25 320 PRO A CA 1
ATOM 2432 C C . PRO A 1 320 ? -7.144 6.332 24.440 1.00 82.25 320 PRO A C 1
ATOM 2434 O O . PRO A 1 320 ? -6.969 5.113 24.517 1.00 82.25 320 PRO A O 1
ATOM 2437 N N . PRO A 1 321 ? -6.123 7.189 24.253 1.00 82.75 321 PRO A N 1
ATOM 2438 C CA . PRO A 1 321 ? -4.730 6.763 24.152 1.00 82.75 321 PRO A CA 1
ATOM 2439 C C . PRO A 1 321 ? -4.265 5.946 25.362 1.00 82.75 321 PRO A C 1
ATOM 2441 O O . PRO A 1 321 ? -4.753 6.158 26.474 1.00 82.75 321 PRO A O 1
ATOM 2444 N N . ARG A 1 322 ? -3.253 5.091 25.169 1.00 85.75 322 ARG A N 1
ATOM 2445 C CA . ARG A 1 322 ? -2.616 4.282 26.229 1.00 85.75 322 ARG A CA 1
ATOM 2446 C C . ARG A 1 322 ? -3.606 3.395 26.995 1.00 85.75 322 ARG A C 1
ATOM 2448 O O . ARG A 1 322 ? -3.463 3.175 28.198 1.00 85.75 322 ARG A O 1
ATOM 2455 N N . SER A 1 323 ? -4.620 2.887 26.297 1.00 90.62 323 SER A N 1
ATOM 2456 C CA . SER A 1 323 ? -5.637 1.998 26.866 1.00 90.62 323 SER A CA 1
ATOM 2457 C C . SER A 1 323 ? -5.311 0.522 26.648 1.00 90.62 323 SER A C 1
ATOM 2459 O O . SER A 1 323 ? -4.584 0.159 25.727 1.00 90.62 323 SER A O 1
ATOM 2461 N N . ILE A 1 324 ? -5.920 -0.357 27.450 1.00 97.88 324 ILE A N 1
ATOM 2462 C CA . ILE A 1 324 ? -5.961 -1.800 27.174 1.00 97.88 324 ILE A CA 1
ATOM 2463 C C . ILE A 1 324 ? -7.421 -2.227 27.010 1.00 97.88 324 ILE A C 1
ATOM 2465 O O . ILE A 1 324 ? -8.195 -2.190 27.967 1.00 97.88 324 ILE A O 1
ATOM 2469 N N . VAL A 1 325 ? -7.793 -2.661 25.807 1.00 96.81 325 VAL A N 1
ATOM 2470 C CA . VAL A 1 325 ? -9.137 -3.153 25.480 1.00 96.81 325 VAL A CA 1
ATOM 2471 C C . VAL A 1 325 ? -9.156 -4.668 25.635 1.00 96.81 325 VAL A C 1
ATOM 2473 O O . VAL A 1 325 ? -8.566 -5.390 24.834 1.00 96.81 325 VAL A O 1
ATOM 2476 N N . LYS A 1 326 ? -9.832 -5.155 26.680 1.00 94.81 326 LYS A N 1
ATOM 2477 C CA . LYS A 1 326 ? -9.960 -6.587 26.987 1.00 94.81 326 LYS A CA 1
ATOM 2478 C C . LYS A 1 326 ? -11.383 -7.070 26.746 1.00 94.81 326 LYS A C 1
ATOM 2480 O O . LYS A 1 326 ? -12.337 -6.369 27.074 1.00 94.81 326 LYS A O 1
ATOM 2485 N N . VAL A 1 327 ? -11.520 -8.301 26.262 1.00 91.88 327 VAL A N 1
ATOM 2486 C CA . VAL A 1 327 ? -12.809 -8.997 26.188 1.00 91.88 327 VAL A CA 1
ATOM 2487 C C . VAL A 1 327 ? -12.913 -9.958 27.364 1.00 91.88 327 VAL A C 1
ATOM 2489 O O . VAL A 1 327 ? -12.005 -10.753 27.602 1.00 91.88 327 VAL A O 1
ATOM 2492 N N . ARG A 1 328 ? -14.022 -9.904 28.106 1.00 89.31 328 ARG A N 1
ATOM 2493 C CA . ARG A 1 328 ? -14.355 -10.909 29.120 1.00 89.31 328 ARG A CA 1
ATOM 2494 C C . ARG A 1 328 ? -15.398 -11.857 28.535 1.00 89.31 328 ARG A C 1
ATOM 2496 O O . ARG A 1 328 ? -16.573 -11.514 28.479 1.00 89.31 328 ARG A O 1
ATOM 2503 N N . GLN A 1 329 ? -14.951 -13.027 28.091 1.00 85.88 329 GLN A N 1
ATOM 2504 C CA . GLN A 1 329 ? -15.817 -14.121 27.646 1.00 85.88 329 GLN A CA 1
ATOM 2505 C C . GLN A 1 329 ? -15.863 -15.194 28.734 1.00 85.88 329 GLN A C 1
ATOM 2507 O O . GLN A 1 329 ? -14.839 -15.502 29.341 1.00 85.88 329 GLN A O 1
ATOM 2512 N N . VAL A 1 330 ? -17.044 -15.753 28.983 1.00 89.94 330 VAL A N 1
ATOM 2513 C CA . VAL A 1 330 ? -17.224 -16.899 29.881 1.00 89.94 330 VAL A CA 1
ATOM 2514 C C . VAL A 1 330 ? -17.560 -18.096 29.001 1.00 89.94 330 VAL A C 1
ATOM 2516 O O . VAL A 1 330 ? -18.531 -18.043 28.252 1.00 89.94 330 VAL A O 1
ATOM 2519 N N . GLN A 1 331 ? -16.720 -19.132 29.036 1.00 90.88 331 GLN A N 1
ATOM 2520 C CA . GLN A 1 331 ? -16.986 -20.379 28.319 1.00 90.88 331 GLN A CA 1
ATOM 2521 C C . GLN A 1 331 ? -17.981 -21.213 29.126 1.00 90.88 331 GLN A C 1
ATOM 2523 O O . GLN A 1 331 ? -17.789 -21.416 30.324 1.00 90.88 331 GLN A O 1
ATOM 2528 N N . GLU A 1 332 ? -19.022 -21.701 28.464 1.00 93.00 332 GLU A N 1
ATOM 2529 C CA . GLU A 1 332 ? -19.985 -22.638 29.032 1.00 93.00 332 GLU A CA 1
ATOM 2530 C C . GLU A 1 332 ? -19.790 -24.001 28.362 1.00 93.00 332 GLU A C 1
ATOM 2532 O O . GLU A 1 332 ? -19.735 -24.093 27.134 1.00 93.00 332 GLU A O 1
ATOM 2537 N N . ILE A 1 333 ? -19.652 -25.056 29.165 1.00 91.50 333 ILE A N 1
ATOM 2538 C CA . ILE A 1 333 ? -19.535 -26.433 28.681 1.00 91.50 333 ILE A CA 1
ATOM 2539 C C . ILE A 1 333 ? -20.855 -27.130 28.997 1.00 91.50 333 ILE A C 1
ATOM 2541 O O . ILE A 1 333 ? -21.167 -27.367 30.162 1.00 91.50 333 ILE A O 1
ATOM 2545 N N . VAL A 1 334 ? -21.619 -27.458 27.956 1.00 93.88 334 VAL A N 1
ATOM 2546 C CA . VAL A 1 334 ? -22.883 -28.198 28.060 1.00 93.88 334 VAL A CA 1
ATOM 2547 C C . VAL A 1 334 ? -22.767 -29.547 27.360 1.00 93.88 334 VAL A C 1
ATOM 2549 O O . VAL A 1 334 ? -22.034 -29.699 26.382 1.00 93.88 334 VAL A O 1
ATOM 2552 N N . GLU A 1 335 ? -23.488 -30.541 27.867 1.00 89.31 335 GLU A N 1
ATOM 2553 C CA . GLU A 1 335 ? -23.509 -31.882 27.289 1.00 89.31 335 GLU A CA 1
ATOM 2554 C C . GLU A 1 335 ? -24.263 -31.874 25.947 1.00 89.31 335 GLU A C 1
ATOM 2556 O O . GLU A 1 335 ? -25.386 -31.369 25.850 1.00 89.31 335 GLU A O 1
ATOM 2561 N N . ARG A 1 336 ? -23.638 -32.409 24.892 1.00 83.62 336 ARG A N 1
ATOM 2562 C CA . ARG A 1 336 ? -24.223 -32.467 23.546 1.00 83.62 336 ARG A CA 1
ATOM 2563 C C . ARG A 1 336 ? -25.248 -33.603 23.480 1.00 83.62 336 ARG A C 1
ATOM 2565 O O . ARG A 1 336 ? -24.855 -34.761 23.369 1.00 83.62 336 ARG A O 1
ATOM 2572 N N . ARG A 1 337 ? -26.532 -33.251 23.555 1.00 82.50 337 ARG A N 1
ATOM 2573 C CA . ARG A 1 337 ? -27.661 -34.162 23.306 1.00 82.50 337 ARG A CA 1
ATOM 2574 C C . ARG A 1 337 ? -27.967 -34.288 21.819 1.00 82.50 337 ARG A C 1
ATOM 2576 O O . ARG A 1 337 ? -27.708 -33.312 21.078 1.00 82.50 337 ARG A O 1
#

Secondary structure (DSSP, 8-state):
-----------TT---TTSS-GGG-GGGT-S-TTT-TTGGGG--SSTTTHHHHHHHHHHHPPP---HHHHHHHHHPPPEE-SSS-EEEEEEE-TT-EE-TTEEEEEEEEEEEE-TT-EE-SSEEEEEEEEEEEE-TT-EE-TT-EEEEEEEE-TT-EEES-EEEEEEEE-TT-EEES-EEESSEEE-TT-EE-TT-EE-TT-EE-SSEEE-SEEES-EEPPPBGGGTB-EEE-SS-EEES-EE-TT-EE-TT-EE--S-TT-PPPEEEETTEEEE---S---EEE-TT-EE-TT-EEPTTEEE-TT-EE-TT-EE-SEE-TT-EE------------

Radius of gyration: 22.63 Å; Cα contacts (8 Å, |Δi|>4): 980; chains: 1; bounding box: 52×82×65 Å